Protein AF-A0A9N8D6V9-F1 (afdb_monomer_lite)

Radius of gyration: 64.63 Å; chains: 1; bounding box: 128×41×152 Å

Foldseek 3Di:
DDADPQDRDDDDPVCVVVCCVVVPRNCVVVVVPPVDVVNVVVVVVVVVVVVVVVVVVVVVVVVVVVVVVVVVVVVVVVVVVVVVVVVVVVVVVVVVVVVVVVVVVVVVVVVVVVVVVVVVVVVVVPAQDFCADPVRAGDAELVCLQSLLSNLLVAQEHDDPPDDLVSSLVNLVRRLVVVVVPDPPGDPCSVVSNLSSLVSVLSGPSDDVVSNVVSVVSCVVVPND

Sequence (225 aa):
MIKCEHCNWTGSIADGQSHEQKCRKARSRRSRYVRSDSDKDLIDTLKAAKVALENDKAELEDELNEMVHQLNLREAIVETQDYRCRSLQGENGRLSQQVSELEFQNSKLQMETQKLEQIGKLMQNQRERPLIRNTGAYDYDRFTVVRLTKLICQDLENKPTEINANKIFDCVRCIYQDFERGYNDSPDNLYIDVRMLLAVCMASTWFTPRQEENYERWMSEEGWC

Secondary structure (DSSP, 8-state):
-EE-TTSS-EE-HHHHHHHHHH-HHHHHHHTT----HHHHHHHHHHHHHHHHHHHHHHHHHHHHHHHHHHHHHHHHHHHHHHHHHHHHHHHHHHHHHHHHHHHHHHHHHHHHHHHHHHHHHHHHHTPPPP-B-TTSSB---TTSHHHHHHHHHTTSSS--TTS-HHHHHHHHHHHHHHHHTT-TT--TTHHHHHHHHHHHHHHSSSS-HHHHHHHHHHHHHTT--

Organism: NCBI:txid568900

pLDDT: mean 90.41, std 10.91, range [50.28, 98.19]

Structure (mmCIF, N/CA/C/O backbone):
data_AF-A0A9N8D6V9-F1
#
_entry.id   AF-A0A9N8D6V9-F1
#
loop_
_atom_site.group_PDB
_atom_site.id
_atom_site.type_symbol
_atom_site.label_atom_id
_atom_site.label_alt_id
_atom_site.label_comp_id
_atom_site.label_asym_id
_atom_site.label_entity_id
_atom_site.label_seq_id
_atom_site.pdbx_PDB_ins_code
_atom_site.Cartn_x
_atom_site.Cartn_y
_atom_site.Cartn_z
_atom_site.occupancy
_atom_site.B_iso_or_equiv
_atom_site.auth_seq_id
_atom_site.auth_comp_id
_atom_site.auth_asym_id
_atom_site.auth_atom_id
_atom_site.pdbx_PDB_model_num
ATOM 1 N N . MET A 1 1 ? 94.502 9.520 -91.926 1.00 65.50 1 MET A N 1
ATOM 2 C CA . MET A 1 1 ? 93.734 10.025 -93.086 1.00 65.50 1 MET A CA 1
ATOM 3 C C . MET A 1 1 ? 92.313 9.500 -92.938 1.00 65.50 1 MET A C 1
ATOM 5 O O . MET A 1 1 ? 92.173 8.301 -92.745 1.00 65.50 1 MET A O 1
ATOM 9 N N . ILE A 1 2 ? 91.297 10.367 -92.912 1.00 78.38 2 ILE A N 1
ATOM 10 C CA . ILE A 1 2 ? 89.887 9.980 -92.710 1.00 78.38 2 ILE A CA 1
ATOM 11 C C . ILE A 1 2 ? 89.152 10.098 -94.043 1.00 78.38 2 ILE A C 1
ATOM 13 O O . ILE A 1 2 ? 89.370 11.052 -94.791 1.00 78.38 2 ILE A O 1
ATOM 17 N N . LYS A 1 3 ? 88.284 9.128 -94.332 1.00 79.38 3 LYS A N 1
ATOM 18 C CA . LYS A 1 3 ? 87.376 9.136 -95.479 1.00 79.38 3 LYS A CA 1
ATOM 19 C C . LYS A 1 3 ? 85.964 9.445 -94.995 1.00 79.38 3 LYS A C 1
ATOM 21 O O . LYS A 1 3 ? 85.527 8.889 -93.995 1.00 79.38 3 LYS A O 1
ATOM 26 N N . CYS A 1 4 ? 85.248 10.316 -95.697 1.00 78.56 4 CYS A N 1
ATOM 27 C CA . CYS A 1 4 ? 83.833 10.535 -95.416 1.00 78.56 4 CYS A CA 1
ATOM 28 C C . CYS A 1 4 ? 83.027 9.295 -95.834 1.00 78.56 4 CYS A C 1
ATOM 30 O O . CYS A 1 4 ? 83.136 8.833 -96.965 1.00 78.56 4 CYS A O 1
ATOM 32 N N . GLU A 1 5 ? 82.160 8.782 -94.963 1.00 74.94 5 GLU A N 1
ATOM 33 C CA . GLU A 1 5 ? 81.315 7.615 -95.272 1.00 74.94 5 GLU A CA 1
ATOM 34 C C . GLU A 1 5 ? 80.212 7.908 -96.302 1.00 74.94 5 GLU A C 1
ATOM 36 O O . GLU A 1 5 ? 79.557 7.007 -96.824 1.00 74.94 5 GLU A O 1
ATOM 41 N N . HIS A 1 6 ? 79.957 9.187 -96.584 1.00 74.62 6 HIS A N 1
ATOM 42 C CA . HIS A 1 6 ? 78.823 9.623 -97.398 1.00 74.62 6 HIS A CA 1
ATOM 43 C C . HIS A 1 6 ? 79.243 10.275 -98.720 1.00 74.62 6 HIS A C 1
ATOM 45 O O . HIS A 1 6 ? 78.389 10.565 -99.562 1.00 74.62 6 HIS A O 1
ATOM 51 N N . CYS A 1 7 ? 80.541 10.517 -98.932 1.00 78.06 7 CYS A N 1
ATOM 52 C CA . CYS A 1 7 ? 81.075 11.042 -100.186 1.00 78.06 7 CYS A CA 1
ATOM 53 C C . CYS A 1 7 ? 82.535 10.619 -100.403 1.00 78.06 7 CYS A C 1
ATOM 55 O O . CYS A 1 7 ? 83.178 10.096 -99.506 1.00 78.06 7 CYS A O 1
ATOM 57 N N . ASN A 1 8 ? 83.087 10.877 -101.587 1.00 80.50 8 ASN A N 1
ATOM 58 C CA . ASN A 1 8 ? 84.447 10.447 -101.935 1.00 80.50 8 ASN A CA 1
ATOM 59 C C . ASN A 1 8 ? 85.552 11.364 -101.375 1.00 80.50 8 ASN A C 1
ATOM 61 O O . ASN A 1 8 ? 86.664 11.359 -101.888 1.00 80.50 8 ASN A O 1
ATOM 65 N N . TRP A 1 9 ? 85.258 12.170 -100.352 1.00 81.75 9 TRP A N 1
ATOM 66 C CA . TRP A 1 9 ? 86.250 13.037 -99.720 1.00 81.75 9 TRP A CA 1
ATOM 67 C C . TRP A 1 9 ? 87.170 12.240 -98.786 1.00 81.75 9 TRP A C 1
ATOM 69 O O . TRP A 1 9 ? 86.699 11.427 -97.985 1.00 81.75 9 TRP A O 1
ATOM 79 N N . THR A 1 10 ? 88.473 12.512 -98.871 1.00 80.00 10 THR A N 1
ATOM 80 C CA . THR A 1 10 ? 89.530 11.976 -98.002 1.00 80.00 10 THR A CA 1
ATOM 81 C C . THR A 1 10 ? 90.471 13.102 -97.595 1.00 80.00 10 THR A C 1
ATOM 83 O O . THR A 1 10 ? 90.920 13.853 -98.460 1.00 80.00 10 THR A O 1
ATOM 86 N N . GLY A 1 11 ? 90.798 13.210 -96.309 1.00 82.00 11 GLY A N 1
ATOM 87 C CA . GLY A 1 11 ? 91.641 14.291 -95.798 1.00 82.00 11 GLY A CA 1
ATOM 88 C C . GLY A 1 11 ? 92.317 13.975 -94.467 1.00 82.00 11 GLY A C 1
ATOM 89 O O . GLY A 1 11 ? 92.288 12.841 -93.969 1.00 82.00 11 GLY A O 1
ATOM 90 N N . SER A 1 12 ? 92.973 14.985 -93.898 1.00 80.06 12 SER A N 1
ATOM 91 C CA . SER A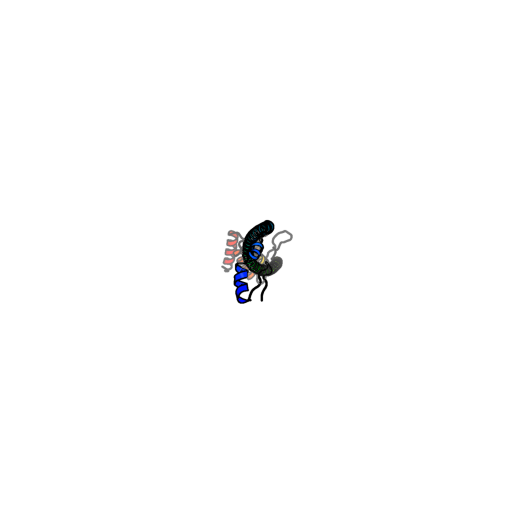 1 12 ? 93.566 14.893 -92.565 1.00 80.06 12 SER A CA 1
ATOM 92 C C . SER A 1 12 ? 92.472 14.861 -91.483 1.00 80.06 12 SER A C 1
ATOM 94 O O . SER A 1 12 ? 91.324 15.232 -91.731 1.00 80.06 12 SER A O 1
ATOM 96 N N . ILE A 1 13 ? 92.809 14.397 -90.274 1.00 77.56 13 ILE A N 1
ATOM 97 C CA . ILE A 1 13 ? 91.863 14.375 -89.140 1.00 77.56 13 ILE A CA 1
ATOM 98 C C . ILE A 1 13 ? 91.405 15.802 -88.790 1.00 77.56 13 ILE A C 1
ATOM 100 O O . ILE A 1 13 ? 90.235 16.004 -88.472 1.00 77.56 13 ILE A O 1
ATOM 104 N N . ALA A 1 14 ? 92.299 16.789 -88.930 1.00 74.62 14 ALA A N 1
ATOM 105 C CA . ALA A 1 14 ? 92.023 18.197 -88.653 1.00 74.62 14 ALA A CA 1
ATOM 106 C C . ALA A 1 14 ? 90.945 18.785 -89.585 1.00 74.62 14 ALA A C 1
ATOM 108 O O . ALA A 1 14 ? 90.105 19.570 -89.150 1.00 74.62 14 ALA A O 1
ATOM 109 N N . ASP A 1 15 ? 90.903 18.341 -90.843 1.00 77.69 15 ASP A N 1
ATOM 110 C CA . ASP A 1 15 ? 89.933 18.826 -91.834 1.00 77.69 15 ASP A CA 1
ATOM 111 C C . ASP A 1 15 ? 88.605 18.045 -91.801 1.00 77.69 15 ASP A C 1
ATOM 113 O O . ASP A 1 15 ? 87.607 18.471 -92.389 1.00 77.69 15 ASP A O 1
ATOM 117 N N . GLY A 1 16 ? 88.579 16.906 -91.098 1.00 76.19 16 GLY A N 1
ATOM 118 C CA . GLY A 1 16 ? 87.455 15.969 -91.049 1.00 76.19 16 GLY A CA 1
ATOM 119 C C . GLY A 1 16 ? 86.181 16.570 -90.461 1.00 76.19 16 GLY A C 1
ATOM 120 O O . GLY A 1 16 ? 85.129 16.503 -91.095 1.00 76.19 16 GLY A O 1
ATOM 121 N N . GLN A 1 17 ? 86.271 17.227 -89.300 1.00 75.75 17 GLN A N 1
ATOM 122 C CA . GLN A 1 17 ? 85.108 17.854 -88.650 1.00 75.75 17 GLN A CA 1
ATOM 123 C C . GLN A 1 17 ? 84.543 19.022 -89.473 1.00 75.75 17 GLN A C 1
ATOM 125 O O . GLN A 1 17 ? 83.326 19.162 -89.618 1.00 75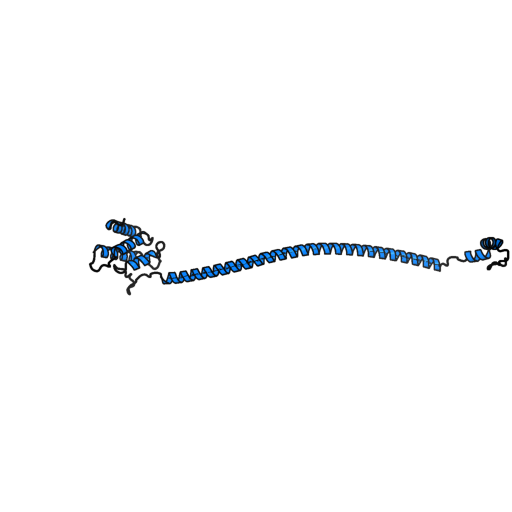.75 17 GLN A O 1
ATOM 130 N N . SER A 1 18 ? 85.422 19.829 -90.078 1.00 78.38 18 SER A N 1
ATOM 131 C CA . SER A 1 18 ? 85.017 20.916 -90.978 1.00 78.38 18 SER A CA 1
ATOM 132 C C . SER A 1 18 ? 84.325 20.389 -92.236 1.00 78.38 18 SER A C 1
ATOM 134 O O . SER A 1 18 ? 83.348 20.981 -92.706 1.00 78.38 18 SER A O 1
ATOM 136 N N . HIS A 1 19 ? 84.803 19.267 -92.782 1.00 79.00 19 HIS A N 1
ATOM 137 C CA . HIS A 1 19 ? 84.157 18.601 -93.903 1.00 79.00 19 HIS A CA 1
ATOM 138 C C . HIS A 1 19 ? 82.801 18.001 -93.508 1.00 79.00 19 HIS A C 1
ATOM 140 O O . HIS A 1 19 ? 81.831 18.198 -94.233 1.00 79.00 19 HIS A O 1
ATOM 146 N N . GLU A 1 20 ? 82.685 17.320 -92.367 1.00 74.44 20 GLU A N 1
ATOM 147 C CA . GLU A 1 20 ? 81.446 16.663 -91.928 1.00 74.44 20 GLU A CA 1
ATOM 148 C C . GLU A 1 20 ? 80.285 17.659 -91.755 1.00 74.44 20 GLU A C 1
ATOM 150 O O . GLU A 1 20 ? 79.167 17.408 -92.215 1.00 74.44 20 GLU A O 1
ATOM 155 N N . GLN A 1 21 ? 80.565 18.851 -91.218 1.00 74.12 21 GLN A N 1
ATOM 156 C CA . GLN A 1 21 ? 79.577 19.930 -91.104 1.00 74.12 21 GLN A CA 1
ATOM 157 C C . GLN A 1 21 ? 79.136 20.506 -92.463 1.00 74.12 21 GLN A C 1
ATOM 159 O O . GLN A 1 21 ? 78.003 20.986 -92.581 1.00 74.12 21 GLN A O 1
ATOM 164 N N . LYS A 1 22 ? 80.000 20.453 -93.490 1.00 74.75 22 LYS A N 1
ATOM 165 C CA . LYS A 1 22 ? 79.776 21.005 -94.845 1.00 74.75 22 LYS A CA 1
ATOM 166 C C . LYS A 1 22 ? 79.425 19.940 -95.892 1.00 74.75 22 LYS A C 1
ATOM 168 O O . LYS A 1 22 ? 79.072 20.280 -97.023 1.00 74.75 22 LYS A O 1
ATOM 173 N N . CYS A 1 23 ? 79.492 18.657 -95.542 1.00 77.44 23 CYS A N 1
ATOM 174 C CA . CYS A 1 23 ? 79.290 17.554 -96.468 1.00 77.44 23 CYS A CA 1
ATOM 175 C C . CYS A 1 23 ? 77.836 17.527 -96.946 1.00 77.44 23 CYS A C 1
ATOM 177 O O . CYS A 1 23 ? 76.908 17.143 -96.231 1.00 77.44 23 CYS A O 1
ATOM 179 N N . ARG A 1 24 ? 77.635 17.926 -98.205 1.00 67.75 24 ARG A N 1
ATOM 180 C CA . ARG A 1 24 ? 76.311 18.059 -98.826 1.00 67.75 24 ARG A CA 1
ATOM 181 C C . ARG A 1 24 ? 75.553 16.727 -98.878 1.00 67.75 24 ARG A C 1
ATOM 183 O O . ARG A 1 24 ? 74.337 16.717 -98.719 1.00 67.75 24 ARG A O 1
ATOM 190 N N . LYS A 1 25 ? 76.261 15.598 -99.040 1.00 69.19 25 LYS A N 1
ATOM 191 C CA . LYS A 1 25 ? 75.666 14.247 -99.045 1.00 69.19 25 LYS A CA 1
ATOM 192 C C . LYS A 1 25 ? 75.274 13.769 -97.640 1.00 69.19 25 LYS A C 1
ATOM 194 O O . LYS A 1 25 ? 74.204 13.185 -97.492 1.00 69.19 25 LYS A O 1
ATOM 199 N N . ALA A 1 26 ? 76.069 14.086 -96.615 1.00 66.12 26 ALA A N 1
ATOM 200 C CA . ALA A 1 26 ? 75.723 13.828 -95.214 1.00 66.12 26 ALA A CA 1
ATOM 201 C C . ALA A 1 26 ? 74.520 14.676 -94.769 1.00 66.12 26 ALA A C 1
ATOM 203 O O . ALA A 1 26 ? 73.563 14.154 -94.200 1.00 66.12 26 ALA A O 1
ATOM 204 N N . ARG A 1 27 ? 74.508 15.969 -95.129 1.00 64.50 27 ARG A N 1
ATOM 205 C CA . ARG A 1 27 ? 73.364 16.867 -94.908 1.00 64.50 27 ARG A CA 1
ATOM 206 C C . ARG A 1 27 ? 72.123 16.441 -95.687 1.00 64.50 27 ARG A C 1
ATOM 208 O O . ARG A 1 27 ? 71.043 16.503 -95.128 1.00 64.50 27 ARG A O 1
ATOM 215 N N . SER A 1 28 ? 72.247 15.950 -96.923 1.00 60.47 28 SER A N 1
ATOM 216 C CA . SER A 1 28 ? 71.103 15.440 -97.701 1.00 60.47 28 SER A CA 1
ATOM 217 C C . SER A 1 28 ? 70.490 14.166 -97.107 1.00 60.47 28 SER A C 1
ATOM 219 O O . SER A 1 28 ? 69.298 13.942 -97.295 1.00 60.47 28 SER A O 1
ATOM 221 N N . ARG A 1 29 ? 71.269 13.342 -96.385 1.00 56.66 29 ARG A N 1
ATOM 222 C CA . ARG A 1 29 ? 70.753 12.181 -95.638 1.00 56.66 29 ARG A CA 1
ATOM 223 C C . ARG A 1 29 ? 70.193 12.562 -94.265 1.00 56.66 29 ARG A C 1
ATOM 225 O O . ARG A 1 29 ? 69.103 12.112 -93.942 1.00 56.66 29 ARG A O 1
ATOM 232 N N . ARG A 1 30 ? 70.854 13.444 -93.502 1.00 54.28 30 ARG A N 1
ATOM 233 C CA . ARG A 1 30 ? 70.300 13.984 -92.239 1.00 54.28 30 ARG A CA 1
ATOM 234 C C . ARG A 1 30 ? 69.034 14.814 -92.468 1.00 54.28 30 ARG A C 1
ATOM 236 O O . ARG A 1 30 ? 68.084 14.683 -91.717 1.00 54.28 30 ARG A O 1
ATOM 243 N N . SER A 1 31 ? 68.975 15.581 -93.555 1.00 50.28 31 SER A N 1
ATOM 244 C CA . SER A 1 31 ? 67.775 16.303 -94.003 1.00 50.28 31 SER A CA 1
ATOM 245 C C . SER A 1 31 ? 66.689 15.377 -94.565 1.00 50.28 31 SER A C 1
ATOM 247 O O . SER A 1 31 ? 65.588 15.847 -94.826 1.00 50.28 31 SER A O 1
ATOM 249 N N . ARG A 1 32 ? 66.991 14.085 -94.773 1.00 50.34 32 ARG A N 1
ATOM 250 C CA . ARG A 1 32 ? 66.022 13.054 -95.168 1.00 50.34 32 ARG A CA 1
ATOM 251 C C . ARG A 1 32 ? 65.445 12.268 -93.994 1.00 50.34 32 ARG A C 1
ATOM 253 O O . ARG A 1 32 ? 64.556 11.463 -94.234 1.00 50.34 32 ARG A O 1
ATOM 260 N N . TYR A 1 33 ? 65.832 12.581 -92.753 1.00 51.97 33 TYR A N 1
ATOM 261 C CA . TYR A 1 33 ? 64.902 12.478 -91.621 1.00 51.97 33 TYR A CA 1
ATOM 262 C C . TYR A 1 33 ? 63.850 13.594 -91.764 1.00 51.97 33 TYR A C 1
ATOM 264 O O . TYR A 1 33 ? 63.712 14.491 -90.937 1.00 51.97 33 TYR A O 1
ATOM 272 N N . VAL A 1 34 ? 63.128 13.570 -92.885 1.00 51.00 34 VAL A N 1
ATOM 273 C CA . VAL A 1 34 ? 61.779 14.111 -92.931 1.00 51.00 34 VAL A CA 1
ATOM 274 C C . VAL A 1 34 ? 61.041 13.207 -91.959 1.00 51.00 34 VAL A C 1
ATOM 276 O O . VAL A 1 34 ? 61.006 12.001 -92.196 1.00 51.00 34 VAL A O 1
ATOM 279 N N . ARG A 1 35 ? 60.592 13.751 -90.818 1.00 51.69 35 ARG A N 1
ATOM 280 C CA . ARG A 1 35 ? 59.675 13.045 -89.910 1.00 51.69 35 ARG A CA 1
ATOM 281 C C . ARG A 1 35 ? 58.669 12.325 -90.795 1.00 51.69 35 ARG A C 1
ATOM 283 O O . ARG A 1 35 ? 57.992 12.999 -91.570 1.00 51.69 35 ARG A O 1
ATOM 290 N N . SER A 1 36 ? 58.663 10.994 -90.767 1.00 55.88 36 SER A N 1
ATOM 291 C CA . SER A 1 36 ? 57.649 10.277 -91.525 1.00 55.88 36 SER A CA 1
ATOM 292 C C . SER A 1 36 ? 56.299 10.697 -90.946 1.00 55.88 36 SER A C 1
ATOM 294 O O . SER A 1 36 ? 56.211 10.938 -89.737 1.00 55.88 36 SER A O 1
ATOM 296 N N . ASP A 1 37 ? 55.265 10.834 -91.774 1.00 62.47 37 ASP A N 1
ATOM 297 C CA . ASP A 1 37 ? 53.927 11.183 -91.274 1.00 62.47 37 ASP A CA 1
ATOM 298 C C . ASP A 1 37 ? 53.498 10.218 -90.144 1.00 62.47 37 ASP A C 1
ATOM 300 O O . ASP A 1 37 ? 52.934 10.648 -89.142 1.00 62.47 37 ASP A O 1
ATOM 304 N N . SER A 1 38 ? 53.969 8.963 -90.197 1.00 68.94 38 SER A N 1
ATOM 305 C CA . SER A 1 38 ? 53.808 7.944 -89.152 1.00 68.94 38 SER A CA 1
ATOM 306 C C . SER A 1 38 ? 54.367 8.324 -87.771 1.00 68.94 38 SER A C 1
ATOM 308 O O . SER A 1 38 ? 53.772 7.952 -86.762 1.00 68.94 38 SER A O 1
ATOM 310 N N . ASP A 1 39 ? 55.499 9.028 -87.680 1.00 74.56 39 ASP A N 1
ATOM 311 C CA . ASP A 1 39 ? 56.071 9.425 -86.381 1.00 74.56 39 ASP A CA 1
ATOM 312 C C . ASP A 1 39 ? 55.291 10.590 -85.768 1.00 74.56 39 ASP A C 1
ATOM 314 O O . ASP A 1 39 ? 55.176 10.712 -84.547 1.00 74.56 39 ASP A O 1
ATOM 318 N N . LYS A 1 40 ? 54.754 11.467 -86.621 1.00 78.81 40 LYS A N 1
ATOM 319 C CA . LYS A 1 40 ? 53.918 12.588 -86.197 1.00 78.81 40 LYS A CA 1
ATOM 320 C C . LYS A 1 40 ? 52.572 12.083 -85.679 1.00 78.81 40 LYS A C 1
ATOM 322 O O . LYS A 1 40 ? 52.177 12.475 -84.584 1.00 78.81 40 LYS A O 1
ATOM 327 N N . ASP A 1 41 ? 51.953 11.153 -86.400 1.00 83.06 41 ASP A N 1
ATOM 328 C CA . ASP A 1 41 ? 50.698 10.513 -86.004 1.00 83.06 41 ASP A CA 1
ATOM 329 C C . ASP A 1 41 ? 50.848 9.740 -84.684 1.00 83.06 41 ASP A C 1
ATOM 331 O O . ASP A 1 41 ? 49.990 9.829 -83.803 1.00 83.06 41 ASP A O 1
ATOM 335 N N . LEU A 1 42 ? 51.976 9.044 -84.486 1.00 87.12 42 LEU A N 1
ATOM 336 C CA . LEU A 1 42 ? 52.280 8.367 -83.222 1.00 87.12 42 LEU A CA 1
ATOM 337 C C . LEU A 1 42 ? 52.448 9.359 -82.063 1.00 87.12 42 LEU A C 1
ATOM 339 O O . LEU A 1 42 ? 51.899 9.147 -80.982 1.00 87.12 42 LEU A O 1
ATOM 343 N N . ILE A 1 43 ? 53.186 10.453 -82.274 1.00 87.12 43 ILE A N 1
ATOM 344 C CA . ILE A 1 43 ? 53.372 11.499 -81.260 1.00 87.12 43 ILE A CA 1
ATOM 345 C C . ILE A 1 43 ? 52.030 12.135 -80.882 1.00 87.12 43 ILE A C 1
ATOM 347 O O . ILE A 1 43 ? 51.783 12.375 -79.700 1.00 87.12 43 ILE A O 1
ATOM 351 N N . ASP A 1 44 ? 51.165 12.409 -81.854 1.00 88.06 44 ASP A N 1
ATOM 352 C CA . ASP A 1 44 ? 49.867 13.028 -81.594 1.00 88.06 44 ASP A CA 1
ATOM 353 C C . ASP A 1 44 ? 48.897 12.042 -80.913 1.00 88.06 44 ASP A C 1
ATOM 355 O O . ASP A 1 44 ? 48.195 12.433 -79.979 1.00 88.06 44 ASP A O 1
ATOM 359 N N . THR A 1 45 ? 48.966 10.747 -81.247 1.00 92.31 45 THR A N 1
ATOM 360 C CA . THR A 1 45 ? 48.249 9.674 -80.529 1.00 92.31 45 THR A CA 1
ATOM 361 C C . THR A 1 45 ? 48.704 9.566 -79.071 1.00 92.31 45 THR A C 1
ATOM 363 O O . THR A 1 45 ? 47.879 9.502 -78.161 1.00 92.31 45 THR A O 1
ATOM 366 N N . LEU A 1 46 ? 50.017 9.598 -78.817 1.00 92.56 46 LEU A N 1
ATOM 367 C CA . LEU A 1 46 ? 50.570 9.540 -77.460 1.00 92.56 46 LEU A CA 1
ATOM 368 C C . LEU A 1 46 ? 50.213 10.779 -76.631 1.00 92.56 46 LEU A C 1
ATOM 370 O O . LEU A 1 46 ? 49.943 10.658 -75.438 1.00 92.56 46 LEU A O 1
ATOM 374 N N . LYS A 1 47 ? 50.177 11.971 -77.240 1.00 93.31 47 LYS A N 1
ATOM 375 C CA . LYS A 1 47 ? 49.702 13.186 -76.559 1.00 93.31 47 LYS A CA 1
ATOM 376 C C . LYS A 1 47 ? 48.226 13.084 -76.196 1.00 93.31 47 LYS A C 1
ATOM 378 O O . LYS A 1 47 ? 47.872 13.436 -75.077 1.00 93.31 47 LYS A O 1
ATOM 383 N N . ALA A 1 48 ? 47.385 12.600 -77.111 1.00 93.44 48 ALA A N 1
ATOM 384 C CA . ALA A 1 48 ? 45.965 12.403 -76.841 1.00 93.44 48 ALA A CA 1
ATOM 385 C C . ALA A 1 48 ? 45.750 11.395 -75.701 1.00 93.44 48 ALA A C 1
ATOM 387 O O . ALA A 1 48 ? 44.992 11.673 -74.777 1.00 93.44 48 ALA A O 1
ATOM 388 N N . ALA A 1 49 ? 46.491 10.281 -75.708 1.00 94.88 49 ALA A N 1
ATOM 389 C CA . ALA A 1 49 ? 46.465 9.299 -74.626 1.00 94.88 49 ALA A CA 1
ATOM 390 C C . ALA A 1 49 ? 46.946 9.884 -73.287 1.00 94.88 49 ALA A C 1
ATOM 392 O O . ALA A 1 49 ? 46.349 9.608 -72.252 1.00 94.88 49 ALA A O 1
ATOM 393 N N . LYS A 1 50 ? 47.986 10.730 -73.291 1.00 95.00 50 LYS A N 1
ATOM 394 C CA . LYS A 1 50 ? 48.453 11.425 -72.082 1.00 95.00 50 LYS A CA 1
ATOM 395 C C . LYS A 1 50 ? 47.371 12.335 -71.501 1.00 95.00 50 LYS A C 1
ATOM 397 O O . LYS A 1 50 ? 47.156 12.300 -70.299 1.00 95.00 50 LYS A O 1
ATOM 402 N N . VAL A 1 51 ? 46.699 13.118 -72.344 1.00 96.06 51 VAL A N 1
ATOM 403 C CA . VAL A 1 51 ? 45.614 14.011 -71.909 1.00 96.06 51 VAL A CA 1
ATOM 404 C C . VAL A 1 51 ? 44.433 13.208 -71.365 1.00 96.06 51 VAL A C 1
ATOM 406 O O . VAL A 1 51 ? 43.896 13.569 -70.326 1.00 96.06 51 VAL A O 1
ATOM 409 N N . ALA A 1 52 ? 44.063 12.101 -72.017 1.00 95.12 52 ALA A N 1
ATOM 410 C CA . ALA A 1 52 ? 43.019 11.209 -71.516 1.00 95.12 52 ALA A CA 1
ATOM 411 C C . ALA A 1 52 ? 43.371 10.656 -70.125 1.00 95.12 52 ALA A C 1
ATOM 413 O O . ALA A 1 52 ? 42.580 10.788 -69.204 1.00 95.12 52 ALA A O 1
ATOM 414 N N . LEU A 1 53 ? 44.599 10.157 -69.939 1.00 95.94 53 LEU A N 1
ATOM 415 C CA . LEU A 1 53 ? 45.065 9.671 -68.637 1.00 95.94 53 LEU A CA 1
ATOM 416 C C . LEU A 1 53 ? 45.134 10.772 -67.568 1.00 95.94 53 LEU A C 1
ATOM 418 O O . LEU A 1 53 ? 44.925 10.490 -66.394 1.00 95.94 53 LEU A O 1
ATOM 422 N N . GLU A 1 54 ? 45.457 12.012 -67.942 1.00 96.44 54 GLU A N 1
ATOM 423 C CA . GLU A 1 54 ? 45.447 13.155 -67.019 1.00 96.44 54 GLU A CA 1
ATOM 424 C C . GLU A 1 54 ? 44.022 13.515 -66.576 1.00 96.44 54 GLU A C 1
ATOM 426 O O . GLU A 1 54 ? 43.829 13.835 -65.405 1.00 96.44 54 GLU A O 1
ATOM 431 N N . ASN A 1 55 ? 43.036 13.400 -67.470 1.00 95.81 55 ASN A N 1
ATOM 432 C CA . ASN A 1 55 ? 41.624 13.585 -67.135 1.00 95.81 55 ASN A CA 1
ATOM 433 C C . ASN A 1 55 ? 41.107 12.449 -66.242 1.00 95.81 55 ASN A C 1
ATOM 435 O O . ASN A 1 55 ? 40.575 12.736 -65.175 1.00 95.81 55 ASN A O 1
ATOM 439 N N . ASP A 1 56 ? 41.348 11.185 -66.610 1.00 96.69 56 ASP A N 1
ATOM 440 C CA . ASP A 1 56 ? 40.952 10.019 -65.804 1.00 96.69 56 ASP A CA 1
ATOM 441 C C . ASP A 1 56 ? 41.565 10.091 -64.398 1.00 96.69 56 ASP A C 1
ATOM 443 O O . ASP A 1 56 ? 40.928 9.778 -63.394 1.00 96.69 56 ASP A O 1
ATOM 447 N N . LYS A 1 57 ? 42.826 10.535 -64.308 1.00 96.38 57 LYS A N 1
ATOM 448 C CA . LYS A 1 57 ? 43.495 10.744 -63.026 1.00 96.38 57 LYS A CA 1
ATOM 449 C C . LYS A 1 57 ? 42.788 11.815 -62.192 1.00 96.38 57 LYS A C 1
ATOM 451 O O . LYS A 1 57 ? 42.626 11.608 -60.995 1.00 96.38 57 LYS A O 1
ATOM 456 N N . ALA A 1 58 ? 42.407 12.939 -62.797 1.00 96.31 58 ALA A N 1
ATOM 457 C CA . ALA A 1 58 ? 41.706 14.007 -62.090 1.00 96.31 58 ALA A CA 1
ATOM 458 C C . ALA A 1 58 ? 40.327 13.539 -61.590 1.00 96.31 58 ALA A C 1
ATOM 460 O O . ALA A 1 58 ? 39.986 13.785 -60.438 1.00 96.31 58 ALA A O 1
ATOM 461 N N . GLU A 1 59 ? 39.587 12.788 -62.411 1.00 96.88 59 GLU A N 1
ATOM 462 C CA . GLU A 1 59 ? 38.301 12.194 -62.022 1.00 96.88 59 GLU A CA 1
ATOM 463 C C . GLU A 1 59 ? 38.458 11.233 -60.833 1.00 96.88 59 GLU A C 1
ATOM 465 O O . GLU A 1 59 ? 37.728 11.332 -59.847 1.00 96.88 59 GLU A O 1
ATOM 470 N N . LEU A 1 60 ? 39.466 10.354 -60.871 1.00 96.75 60 LEU A N 1
ATOM 471 C CA . LEU A 1 60 ? 39.760 9.442 -59.761 1.00 96.75 60 LEU A CA 1
ATOM 472 C C . LEU A 1 60 ? 40.213 10.174 -58.486 1.00 96.75 60 LEU A C 1
ATOM 474 O O . LEU A 1 60 ? 39.920 9.714 -57.381 1.00 96.75 60 LEU A O 1
ATOM 478 N N . GLU A 1 61 ? 40.940 11.289 -58.607 1.00 96.94 61 GLU A N 1
ATOM 479 C CA . GLU A 1 61 ? 41.323 12.125 -57.462 1.00 96.94 61 GLU A CA 1
ATOM 480 C C . GLU A 1 61 ? 40.091 12.782 -56.813 1.00 96.94 61 GLU A C 1
ATOM 482 O O . GLU A 1 61 ? 39.993 12.803 -55.583 1.00 96.94 61 GLU A O 1
ATOM 487 N N . ASP A 1 62 ? 39.123 13.244 -57.608 1.00 97.31 62 ASP A N 1
ATOM 488 C CA . ASP A 1 62 ? 37.860 13.799 -57.108 1.00 97.31 62 ASP A CA 1
ATOM 489 C C . ASP A 1 62 ? 37.000 12.732 -56.411 1.00 97.31 62 ASP A C 1
ATOM 491 O O . ASP A 1 62 ? 36.519 12.956 -55.295 1.00 97.31 62 ASP A O 1
ATOM 495 N N . GLU A 1 63 ? 36.867 11.541 -57.004 1.00 97.62 63 GLU A N 1
ATOM 496 C CA . GLU A 1 63 ? 36.163 10.411 -56.381 1.00 97.62 63 GLU A CA 1
ATOM 497 C C . GLU A 1 63 ? 36.814 9.982 -55.060 1.00 97.62 63 GLU A C 1
ATOM 499 O O . GLU A 1 63 ? 36.122 9.709 -54.072 1.00 97.62 63 GLU A O 1
ATOM 504 N N . LEU A 1 64 ? 38.150 9.943 -55.012 1.00 97.44 64 LEU A N 1
ATOM 505 C CA . LEU A 1 64 ? 38.888 9.626 -53.793 1.00 97.44 64 LEU A CA 1
ATOM 506 C C . LEU A 1 64 ? 38.622 10.663 -52.697 1.00 97.44 64 LEU A C 1
ATOM 508 O O . LEU A 1 64 ? 38.373 10.284 -51.550 1.00 97.44 64 LEU A O 1
ATOM 512 N N . ASN A 1 65 ? 38.649 11.952 -53.037 1.00 97.19 65 ASN A N 1
ATOM 513 C CA . ASN A 1 65 ? 38.382 13.031 -52.088 1.00 97.19 65 ASN A CA 1
ATOM 514 C C . ASN A 1 65 ? 36.954 12.955 -51.528 1.00 97.19 65 ASN A C 1
ATOM 516 O O . ASN A 1 65 ? 36.764 13.102 -50.316 1.00 97.19 65 ASN A O 1
ATOM 520 N N . GLU A 1 66 ? 35.965 12.659 -52.374 1.00 97.75 66 GLU A N 1
ATOM 521 C CA . GLU A 1 66 ? 34.580 12.464 -51.938 1.00 97.75 66 GLU A CA 1
ATOM 522 C C . GLU A 1 66 ? 34.454 11.249 -51.008 1.00 97.75 66 GLU A C 1
ATOM 524 O O . GLU A 1 66 ? 33.868 11.345 -49.928 1.00 97.75 66 GLU A O 1
ATOM 529 N N . MET A 1 67 ? 35.065 10.111 -51.356 1.00 97.31 67 MET A N 1
ATOM 530 C CA . MET A 1 67 ? 35.053 8.927 -50.490 1.00 97.31 67 MET A CA 1
ATOM 531 C C . MET A 1 67 ? 35.703 9.192 -49.129 1.00 97.31 67 MET A C 1
ATOM 533 O O . MET A 1 67 ? 35.167 8.770 -48.102 1.00 97.31 67 MET A O 1
ATOM 537 N N . VAL A 1 68 ? 36.827 9.912 -49.093 1.00 97.88 68 VAL A N 1
ATOM 538 C CA . VAL A 1 68 ? 37.489 10.303 -47.839 1.00 97.88 68 VAL A CA 1
ATOM 539 C C . VAL A 1 68 ? 36.578 11.203 -47.002 1.00 97.88 68 VAL A C 1
ATOM 541 O O . VAL A 1 68 ? 36.457 10.996 -45.793 1.00 97.88 68 VAL A O 1
ATOM 544 N N . HIS A 1 69 ? 35.884 12.158 -47.624 1.00 97.31 69 HIS A N 1
ATOM 545 C CA . HIS A 1 69 ? 34.921 13.004 -46.922 1.00 97.31 69 HIS A CA 1
ATOM 546 C C . HIS A 1 69 ? 33.779 12.181 -46.302 1.00 97.31 69 HIS A C 1
ATOM 548 O O . HIS A 1 69 ? 33.472 12.341 -45.117 1.00 97.31 69 HIS A O 1
ATOM 554 N N . GLN A 1 70 ? 33.208 11.243 -47.061 1.00 97.56 70 GLN A N 1
ATOM 555 C CA . GLN A 1 70 ? 32.156 10.344 -46.578 1.00 97.56 70 GLN A CA 1
ATOM 556 C C . GLN A 1 70 ? 32.629 9.445 -45.427 1.00 97.56 70 GLN A C 1
ATOM 558 O O . GLN A 1 70 ? 31.875 9.207 -44.480 1.00 97.56 70 GLN A O 1
ATOM 563 N N . LEU A 1 71 ? 33.869 8.949 -45.478 1.00 97.06 71 LEU A N 1
ATOM 564 C CA . LEU A 1 71 ? 34.449 8.146 -44.400 1.00 97.06 71 LEU A CA 1
ATOM 565 C C . LEU A 1 71 ? 34.595 8.956 -43.109 1.00 97.06 71 LEU A C 1
ATOM 567 O O . LEU A 1 71 ? 34.140 8.494 -42.065 1.00 97.06 71 LEU A O 1
ATOM 571 N N . ASN A 1 72 ? 35.114 10.181 -43.195 1.00 97.12 72 ASN A N 1
ATOM 572 C CA . ASN A 1 72 ? 35.254 11.066 -42.035 1.00 97.12 72 ASN A CA 1
ATOM 573 C C . ASN A 1 72 ? 33.890 11.395 -41.398 1.00 97.12 72 ASN A C 1
ATOM 575 O O . ASN A 1 72 ? 33.753 11.413 -40.175 1.00 97.12 72 ASN A O 1
ATOM 579 N N . LEU A 1 73 ? 32.851 11.614 -42.216 1.00 97.31 73 LEU A N 1
ATOM 580 C CA . LEU A 1 73 ? 31.487 11.826 -41.716 1.00 97.31 73 LEU A CA 1
ATOM 581 C C . LEU A 1 73 ? 30.946 10.592 -40.985 1.00 97.31 73 LEU A C 1
ATOM 583 O O . LEU A 1 73 ? 30.330 10.717 -39.925 1.00 97.31 73 LEU A O 1
ATOM 587 N N . ARG A 1 74 ? 31.170 9.393 -41.534 1.00 97.31 74 ARG A N 1
ATOM 588 C CA . ARG A 1 74 ? 30.747 8.139 -40.895 1.00 97.31 74 ARG A CA 1
ATOM 589 C C . ARG A 1 74 ? 31.472 7.899 -39.577 1.00 97.31 74 ARG A C 1
ATOM 591 O O . ARG A 1 74 ? 30.824 7.480 -38.624 1.00 97.31 74 ARG A O 1
ATOM 598 N N . GLU A 1 75 ? 32.766 8.188 -39.514 1.00 97.56 75 GLU A N 1
ATOM 599 C CA . GLU A 1 75 ? 33.561 8.063 -38.291 1.00 97.56 75 GLU A CA 1
ATOM 600 C C . GLU A 1 75 ? 32.993 8.945 -37.170 1.00 97.56 75 GLU A C 1
ATOM 602 O O . GLU A 1 75 ? 32.668 8.438 -36.096 1.00 97.56 75 GLU A O 1
ATOM 607 N N . ALA A 1 76 ? 32.698 10.217 -37.458 1.00 96.50 76 ALA A N 1
ATOM 608 C CA . ALA A 1 76 ? 32.081 11.127 -36.489 1.00 96.50 76 ALA A CA 1
ATOM 609 C C . ALA A 1 76 ? 30.690 10.657 -36.002 1.00 96.50 76 ALA A C 1
ATOM 611 O O . ALA A 1 76 ? 30.325 10.825 -34.831 1.00 96.50 76 ALA A O 1
ATOM 612 N N . ILE A 1 77 ? 29.891 10.047 -36.889 1.00 97.50 77 ILE A N 1
ATOM 613 C CA . ILE A 1 77 ? 28.586 9.474 -36.523 1.00 97.50 77 ILE A CA 1
ATOM 614 C C . ILE A 1 77 ? 28.766 8.289 -35.572 1.00 97.50 77 ILE A C 1
ATOM 616 O O . ILE A 1 77 ? 28.048 8.205 -34.572 1.00 97.50 77 ILE A O 1
ATOM 620 N N . VAL A 1 78 ? 29.709 7.391 -35.866 1.00 97.50 78 VAL A N 1
ATOM 621 C CA . VAL A 1 78 ? 29.993 6.216 -35.030 1.00 97.50 78 VAL A CA 1
ATOM 622 C C . VAL A 1 78 ? 30.452 6.650 -33.639 1.00 97.50 78 VAL A C 1
ATOM 624 O O . VAL A 1 78 ? 29.902 6.171 -32.650 1.00 97.50 78 VAL A O 1
ATOM 627 N N . GLU A 1 79 ? 31.354 7.627 -33.538 1.00 96.88 79 GLU A N 1
ATOM 628 C CA . GLU A 1 79 ? 31.801 8.161 -32.244 1.00 96.88 79 GLU A CA 1
ATOM 629 C C . GLU A 1 79 ? 30.640 8.723 -31.407 1.00 96.88 79 GLU A C 1
ATOM 631 O O . GLU A 1 79 ? 30.518 8.457 -30.205 1.00 96.88 79 GLU A O 1
ATOM 636 N N . THR A 1 80 ? 29.737 9.465 -32.053 1.00 96.94 80 THR A N 1
ATOM 637 C CA . THR A 1 80 ? 28.548 10.025 -31.395 1.00 96.94 80 THR A CA 1
ATOM 638 C C . THR A 1 80 ? 27.604 8.920 -30.911 1.00 96.94 80 THR A C 1
ATOM 640 O O . THR A 1 80 ? 27.047 8.996 -29.809 1.00 96.94 80 THR A O 1
ATOM 643 N N . GLN A 1 81 ? 27.416 7.873 -31.717 1.00 96.75 81 GLN A N 1
ATOM 644 C CA . GLN A 1 81 ? 26.592 6.721 -31.351 1.00 96.75 81 GLN A CA 1
ATOM 645 C C . GLN A 1 81 ? 27.206 5.930 -30.193 1.00 96.75 81 GLN A C 1
ATOM 647 O O . GLN A 1 81 ? 26.483 5.571 -29.263 1.00 96.75 81 GLN A O 1
ATOM 652 N N . ASP A 1 82 ? 28.522 5.737 -30.181 1.00 97.44 82 ASP A N 1
ATOM 653 C CA . ASP A 1 82 ? 29.237 5.056 -29.102 1.00 97.44 82 ASP A CA 1
ATOM 654 C C . ASP A 1 82 ? 29.090 5.776 -27.762 1.00 97.44 82 ASP A C 1
ATOM 656 O O . ASP A 1 82 ? 28.894 5.136 -26.722 1.00 97.44 82 ASP A O 1
ATOM 660 N N . TYR A 1 83 ? 29.150 7.110 -27.766 1.00 96.25 83 TYR A N 1
ATOM 661 C CA . TYR A 1 83 ? 28.877 7.900 -26.568 1.00 96.25 83 TYR A CA 1
ATOM 662 C C . TYR A 1 83 ? 27.444 7.673 -26.064 1.00 96.25 83 TYR A C 1
ATOM 664 O O . TYR A 1 83 ? 27.223 7.418 -24.875 1.00 96.25 83 TYR A O 1
ATOM 672 N N . ARG A 1 84 ? 26.459 7.700 -26.971 1.00 97.56 84 ARG A N 1
ATOM 673 C CA . ARG A 1 84 ? 25.049 7.472 -26.627 1.00 97.56 84 ARG A CA 1
ATOM 674 C C . ARG A 1 84 ? 24.815 6.064 -26.074 1.00 97.56 84 ARG A C 1
ATOM 676 O O . ARG A 1 84 ? 24.110 5.924 -25.077 1.00 97.56 84 ARG A O 1
ATOM 683 N N . CYS A 1 85 ? 25.425 5.043 -26.672 1.00 97.44 85 CYS A N 1
ATOM 684 C CA . CYS A 1 85 ? 25.346 3.661 -26.201 1.00 97.44 85 CYS A CA 1
ATOM 685 C C . CYS A 1 85 ? 25.898 3.518 -24.779 1.00 97.44 85 CYS A C 1
ATOM 687 O O . CYS A 1 85 ? 25.236 2.922 -23.930 1.00 97.44 85 CYS A O 1
ATOM 689 N N . ARG A 1 86 ? 27.056 4.123 -24.485 1.00 97.44 86 ARG A N 1
ATOM 690 C CA . ARG A 1 86 ? 27.640 4.112 -23.133 1.00 97.44 86 ARG A CA 1
ATOM 691 C C . ARG A 1 86 ? 26.747 4.807 -22.106 1.00 97.44 86 ARG A C 1
ATOM 693 O O . ARG A 1 86 ? 26.564 4.288 -21.008 1.00 97.44 86 ARG A O 1
ATOM 700 N N . SER A 1 87 ? 26.160 5.946 -22.472 1.00 97.44 87 SER A N 1
ATOM 701 C CA . SER A 1 87 ? 25.226 6.672 -21.603 1.00 97.44 87 SER A CA 1
ATOM 702 C C . SER A 1 87 ? 23.993 5.824 -21.259 1.00 97.44 87 SER A C 1
ATOM 704 O O . SER A 1 87 ? 23.681 5.621 -20.085 1.00 97.44 87 SER A O 1
ATOM 706 N N . LEU A 1 88 ? 23.356 5.226 -22.273 1.00 96.88 88 LEU A N 1
ATOM 707 C CA . LEU A 1 88 ? 22.185 4.360 -22.092 1.00 96.88 88 LEU A CA 1
ATOM 708 C C . LEU A 1 88 ? 22.503 3.090 -21.291 1.00 96.88 88 LEU A C 1
ATOM 710 O O . LEU A 1 88 ? 21.685 2.642 -20.492 1.00 96.88 88 LEU A O 1
ATOM 714 N N . GLN A 1 89 ? 23.691 2.509 -21.470 1.00 96.94 89 GLN A N 1
ATOM 715 C CA . GLN A 1 89 ? 24.143 1.372 -20.663 1.00 96.94 89 GLN A CA 1
ATOM 716 C C . GLN A 1 89 ? 24.278 1.745 -19.181 1.00 96.94 89 GLN A C 1
ATOM 718 O O . GLN A 1 89 ? 23.851 0.976 -18.319 1.00 96.94 89 GLN A O 1
ATOM 723 N N . GLY A 1 90 ? 24.815 2.932 -18.882 1.00 97.19 90 GLY A N 1
ATOM 724 C CA . GLY A 1 90 ? 24.887 3.448 -17.515 1.00 97.19 90 GLY A CA 1
ATOM 725 C C . GLY A 1 90 ? 23.503 3.657 -16.896 1.00 97.19 90 GLY A C 1
ATOM 726 O O . GLY A 1 90 ? 23.262 3.257 -15.755 1.00 97.19 90 GLY A O 1
ATOM 727 N N . GLU A 1 91 ? 22.568 4.223 -17.661 1.00 97.38 91 GLU A N 1
ATOM 728 C CA . GLU A 1 91 ? 21.189 4.419 -17.212 1.00 97.38 91 GLU A CA 1
ATOM 729 C C . GLU A 1 91 ? 20.469 3.090 -16.948 1.00 97.38 91 GLU A C 1
ATOM 731 O O . GLU A 1 91 ? 19.882 2.920 -15.879 1.00 97.38 91 GLU A O 1
ATOM 736 N N . ASN A 1 92 ? 20.591 2.116 -17.854 1.00 96.62 92 ASN A N 1
ATOM 737 C CA . ASN A 1 92 ? 20.042 0.773 -17.661 1.00 96.62 92 ASN A CA 1
ATOM 738 C C . ASN A 1 92 ? 20.609 0.081 -16.417 1.00 96.62 92 ASN A C 1
ATOM 740 O O . ASN A 1 92 ? 19.858 -0.568 -15.688 1.00 96.62 92 ASN A O 1
ATOM 744 N N . GLY A 1 93 ? 21.907 0.235 -16.135 1.00 97.81 93 GLY A N 1
ATOM 745 C CA . GLY A 1 93 ? 22.511 -0.276 -14.902 1.00 97.81 93 GLY A CA 1
ATOM 746 C C . GLY A 1 93 ? 21.887 0.343 -13.649 1.00 97.81 93 GLY A C 1
ATOM 747 O O . GLY A 1 93 ? 21.503 -0.371 -12.723 1.00 97.81 93 GLY A O 1
ATOM 748 N N . ARG A 1 94 ? 21.709 1.669 -13.645 1.00 97.50 94 ARG A N 1
ATOM 749 C CA . ARG A 1 94 ? 21.103 2.394 -12.520 1.00 97.50 94 ARG A CA 1
ATOM 750 C C . ARG A 1 94 ? 19.641 2.003 -12.304 1.00 97.50 94 ARG A C 1
ATOM 752 O O . ARG A 1 94 ? 19.235 1.774 -11.167 1.00 97.50 94 ARG A O 1
ATOM 759 N N . LEU A 1 95 ? 18.868 1.892 -13.383 1.00 97.69 95 LEU A N 1
ATOM 760 C CA . LEU A 1 95 ? 17.474 1.448 -13.327 1.00 97.69 95 LEU A CA 1
ATOM 761 C C . LEU A 1 95 ? 17.368 0.004 -12.828 1.00 97.69 95 LEU A C 1
ATOM 763 O O . LEU A 1 95 ? 16.539 -0.280 -11.971 1.00 97.69 95 LEU A O 1
ATOM 767 N N . SER A 1 96 ? 18.251 -0.886 -13.285 1.00 98.12 96 SER A N 1
ATOM 768 C CA . SER A 1 96 ? 18.286 -2.280 -12.822 1.00 98.12 96 SER A CA 1
ATOM 769 C C . SER A 1 96 ? 18.546 -2.374 -11.315 1.00 98.12 96 SER A C 1
ATOM 771 O O . SER A 1 96 ? 17.891 -3.146 -10.618 1.00 98.12 96 SER A O 1
ATOM 773 N N . GLN A 1 97 ? 19.449 -1.543 -10.785 1.00 97.75 97 GLN A N 1
ATOM 774 C CA . GLN A 1 97 ? 19.698 -1.475 -9.344 1.00 97.75 97 GLN A CA 1
ATOM 775 C C . GLN A 1 97 ? 18.475 -0.960 -8.569 1.00 97.75 97 GLN A C 1
ATOM 777 O O . GLN A 1 97 ? 18.140 -1.504 -7.520 1.00 97.75 97 GLN A O 1
ATOM 782 N N . GLN A 1 98 ? 17.787 0.063 -9.089 1.00 97.94 98 GLN A N 1
ATOM 783 C CA . GLN A 1 98 ? 16.564 0.583 -8.470 1.00 97.94 98 GLN A CA 1
ATOM 784 C C . GLN A 1 98 ? 15.435 -0.451 -8.455 1.00 97.94 98 GLN A C 1
ATOM 786 O O . GLN A 1 98 ? 14.740 -0.565 -7.449 1.00 97.94 98 GLN A O 1
ATOM 791 N N . VAL A 1 99 ? 15.267 -1.218 -9.536 1.00 98.19 99 VAL A N 1
ATOM 792 C CA . VAL A 1 99 ? 14.282 -2.308 -9.596 1.00 98.19 99 VAL A CA 1
ATOM 793 C C . VAL A 1 99 ? 14.578 -3.348 -8.519 1.00 98.19 99 VAL A C 1
ATOM 795 O O . VAL A 1 99 ? 13.684 -3.676 -7.746 1.00 98.19 99 VAL A O 1
ATOM 798 N N . SER A 1 100 ? 15.832 -3.788 -8.396 1.00 97.94 100 SER A N 1
ATOM 799 C CA . SER A 1 100 ? 16.219 -4.776 -7.382 1.00 97.94 100 SER A CA 1
ATOM 800 C C . SER A 1 100 ? 15.959 -4.293 -5.947 1.00 97.94 100 SER A C 1
ATOM 802 O O . SER A 1 100 ? 15.472 -5.063 -5.119 1.00 97.94 100 SER A O 1
ATOM 804 N N . GLU A 1 101 ? 16.236 -3.021 -5.650 1.00 98.06 101 GLU A N 1
ATOM 805 C CA . GLU A 1 101 ? 15.952 -2.432 -4.334 1.00 98.06 101 GLU A CA 1
ATOM 806 C C . GLU A 1 101 ? 14.442 -2.376 -4.052 1.00 98.06 101 GLU A C 1
ATOM 808 O O . GLU A 1 101 ? 13.986 -2.752 -2.972 1.00 98.06 101 GLU A O 1
ATOM 813 N N . LEU A 1 102 ? 13.642 -1.949 -5.033 1.00 97.88 102 LEU A N 1
ATOM 814 C CA . LEU A 1 102 ? 12.187 -1.882 -4.891 1.00 97.88 102 LEU A CA 1
ATOM 815 C C . LEU A 1 102 ? 11.558 -3.269 -4.732 1.00 97.88 102 LEU A C 1
ATOM 817 O O . LEU A 1 102 ? 10.640 -3.432 -3.929 1.00 97.88 102 LEU A O 1
ATOM 821 N N . GLU A 1 103 ? 12.052 -4.278 -5.448 1.00 98.00 103 GLU A N 1
ATOM 822 C CA . GLU A 1 103 ? 11.616 -5.669 -5.292 1.00 98.00 103 GLU A CA 1
ATOM 823 C C . GLU A 1 103 ? 11.900 -6.191 -3.880 1.00 98.00 103 GLU A C 1
ATOM 825 O O . GLU A 1 103 ? 11.028 -6.806 -3.257 1.00 98.00 103 GLU A O 1
ATOM 830 N N . PHE A 1 104 ? 13.079 -5.883 -3.332 1.00 98.00 104 PHE A N 1
ATOM 831 C CA . PHE A 1 104 ? 13.431 -6.241 -1.961 1.00 98.00 104 PHE A CA 1
ATOM 832 C C . PHE A 1 104 ? 12.506 -5.570 -0.935 1.00 98.00 104 PHE A C 1
ATOM 834 O O . PHE A 1 104 ? 11.964 -6.235 -0.045 1.00 98.00 104 PHE A O 1
ATOM 841 N N . GLN A 1 105 ? 12.267 -4.265 -1.078 1.00 97.12 105 GLN A N 1
ATOM 842 C CA . GLN A 1 105 ? 11.357 -3.524 -0.200 1.00 97.12 105 GLN A CA 1
ATOM 843 C C . GLN A 1 105 ? 9.923 -4.056 -0.282 1.00 97.12 105 GLN A C 1
ATOM 845 O O . GLN A 1 105 ? 9.267 -4.225 0.748 1.00 97.12 105 GLN A O 1
ATOM 850 N N . ASN A 1 106 ? 9.452 -4.379 -1.486 1.00 97.81 106 ASN A N 1
ATOM 851 C CA . ASN A 1 106 ? 8.125 -4.944 -1.695 1.00 97.81 106 ASN A CA 1
ATOM 852 C C . ASN A 1 106 ? 7.996 -6.313 -1.009 1.00 97.81 106 ASN A C 1
ATOM 854 O O . ASN A 1 106 ? 7.046 -6.541 -0.262 1.00 97.81 106 ASN A O 1
ATOM 858 N N . SER A 1 107 ? 9.001 -7.184 -1.144 1.00 98.06 107 SER A N 1
ATOM 859 C CA . SER A 1 107 ? 9.026 -8.465 -0.429 1.00 98.06 107 SER A CA 1
ATOM 860 C C . SER A 1 107 ? 8.966 -8.282 1.091 1.00 98.06 107 SER A C 1
ATOM 862 O O . SER A 1 107 ? 8.266 -9.033 1.773 1.00 98.06 107 SER A O 1
ATOM 864 N N . LYS A 1 108 ? 9.665 -7.281 1.640 1.00 97.94 108 LYS A N 1
ATOM 865 C CA . LYS A 1 108 ? 9.632 -6.986 3.078 1.00 97.94 108 LYS A CA 1
ATOM 866 C C . LYS A 1 108 ? 8.241 -6.532 3.533 1.00 97.94 108 LYS A C 1
ATOM 868 O O . LYS A 1 108 ? 7.723 -7.053 4.521 1.00 97.94 108 LYS A O 1
ATOM 873 N N . LEU A 1 109 ? 7.620 -5.610 2.798 1.00 97.50 109 LEU A N 1
ATOM 874 C CA . LEU A 1 109 ? 6.273 -5.111 3.094 1.00 97.50 109 LEU A CA 1
ATOM 875 C C . LEU A 1 109 ? 5.211 -6.213 2.987 1.00 97.50 109 LEU A C 1
ATOM 877 O O . LEU A 1 109 ? 4.303 -6.278 3.816 1.00 97.50 109 LEU A O 1
ATOM 881 N N . GLN A 1 110 ? 5.341 -7.124 2.022 1.00 97.19 110 GLN A N 1
ATOM 882 C CA . GLN A 1 110 ? 4.460 -8.290 1.915 1.00 97.19 110 GLN A CA 1
ATOM 883 C C . GLN A 1 110 ? 4.553 -9.185 3.156 1.00 97.19 110 GLN A C 1
ATOM 885 O O . GLN A 1 110 ? 3.525 -9.593 3.697 1.00 97.19 110 GLN A O 1
ATOM 890 N N . MET A 1 111 ? 5.764 -9.443 3.660 1.00 97.00 111 MET A N 1
ATOM 891 C CA . MET A 1 111 ? 5.941 -10.213 4.896 1.00 97.00 111 MET A CA 1
ATOM 892 C C . MET A 1 111 ? 5.336 -9.512 6.118 1.00 97.00 111 MET A C 1
ATOM 894 O O . MET A 1 111 ? 4.736 -10.167 6.969 1.00 97.00 111 MET A O 1
ATOM 898 N N . GLU A 1 112 ? 5.493 -8.193 6.236 1.00 96.44 112 GLU A N 1
ATOM 899 C CA . GLU A 1 112 ? 4.882 -7.417 7.323 1.00 96.44 112 GLU A CA 1
ATOM 900 C C . GLU A 1 112 ? 3.353 -7.452 7.248 1.00 96.44 112 GLU A C 1
ATOM 902 O O . GLU A 1 112 ? 2.696 -7.691 8.261 1.00 96.44 112 GLU A O 1
ATOM 907 N N . THR A 1 113 ? 2.790 -7.331 6.047 1.00 96.31 113 THR A N 1
ATOM 908 C CA . THR A 1 113 ? 1.342 -7.429 5.821 1.00 96.31 113 THR A CA 1
ATOM 909 C C . THR A 1 113 ? 0.808 -8.797 6.254 1.00 96.31 113 THR A C 1
ATOM 911 O O . THR A 1 113 ? -0.156 -8.869 7.012 1.00 96.31 113 THR A O 1
ATOM 914 N N . GLN A 1 114 ? 1.486 -9.890 5.883 1.00 96.31 114 GLN A N 1
ATOM 915 C CA . GLN A 1 114 ? 1.110 -11.246 6.309 1.00 96.31 114 GLN A CA 1
ATOM 916 C C . GLN A 1 114 ? 1.148 -11.419 7.835 1.00 96.31 114 GLN A C 1
ATOM 918 O O . GLN A 1 114 ? 0.264 -12.054 8.417 1.00 96.31 114 GLN A O 1
ATOM 923 N N . LYS A 1 115 ? 2.152 -10.840 8.506 1.00 95.88 115 LYS A N 1
ATOM 924 C CA . LYS A 1 115 ? 2.235 -10.861 9.976 1.00 95.88 115 LYS A CA 1
ATOM 925 C C . LYS A 1 115 ? 1.068 -10.109 10.610 1.00 95.88 115 LYS A C 1
ATOM 927 O O . LYS A 1 115 ? 0.465 -10.615 11.555 1.00 95.88 115 LYS A O 1
ATOM 932 N N . LEU A 1 116 ? 0.730 -8.930 10.088 1.00 95.62 116 LEU A N 1
ATOM 933 C CA . LEU A 1 116 ? -0.398 -8.139 10.579 1.00 95.62 116 LEU A CA 1
ATOM 934 C C . LEU A 1 116 ? -1.731 -8.865 10.371 1.00 95.62 116 LEU A C 1
ATOM 936 O O . LEU A 1 116 ? -2.552 -8.896 11.284 1.00 95.62 116 LEU A O 1
ATOM 940 N N . GLU A 1 117 ? -1.926 -9.527 9.230 1.00 94.62 117 GLU A N 1
ATOM 941 C CA . GLU A 1 117 ? -3.106 -10.363 8.986 1.00 94.62 117 GLU A CA 1
ATOM 942 C C . GLU A 1 117 ? -3.208 -11.528 9.978 1.00 94.62 117 GLU A C 1
ATOM 944 O O . GLU A 1 117 ? -4.293 -11.829 10.483 1.00 94.62 117 GLU A O 1
ATOM 949 N N . GLN A 1 118 ? -2.087 -12.190 10.282 1.00 93.50 118 GLN A N 1
ATOM 950 C CA . GLN A 1 118 ? -2.058 -13.272 11.263 1.00 93.50 118 GLN A CA 1
ATOM 951 C C . GLN A 1 118 ? -2.430 -12.765 12.661 1.00 93.50 118 GLN A C 1
ATOM 953 O O . GLN A 1 118 ? -3.248 -13.390 13.339 1.00 93.50 118 GLN A O 1
ATOM 958 N N . ILE A 1 119 ? -1.881 -11.619 13.073 1.00 92.81 119 ILE A N 1
ATOM 959 C CA . ILE A 1 119 ? -2.245 -10.964 14.334 1.00 92.81 119 ILE A CA 1
ATOM 960 C C . ILE A 1 119 ? -3.733 -10.607 14.329 1.00 92.81 119 ILE A C 1
ATOM 962 O O . ILE A 1 119 ? -4.429 -10.921 15.290 1.00 92.81 119 ILE A O 1
ATOM 966 N N . GLY A 1 120 ? -4.253 -10.043 13.236 1.00 89.69 120 GLY A N 1
ATOM 967 C CA . GLY A 1 120 ? -5.673 -9.724 13.089 1.00 89.69 120 GLY A CA 1
ATOM 968 C C . GLY A 1 120 ? -6.578 -10.940 13.309 1.00 89.69 120 GLY A C 1
ATOM 969 O O . GLY A 1 120 ? -7.554 -10.857 14.054 1.00 89.69 120 GLY A O 1
ATOM 970 N N . LYS A 1 121 ? -6.219 -12.102 12.748 1.00 89.38 121 LYS A N 1
ATOM 971 C CA . LYS A 1 121 ? -6.948 -13.367 12.964 1.00 89.38 121 LYS A CA 1
ATOM 972 C C . LYS A 1 121 ? -6.893 -13.834 14.421 1.00 89.38 121 LYS A C 1
ATOM 974 O O . LYS A 1 121 ? -7.906 -14.271 14.963 1.00 89.38 121 LYS A O 1
ATOM 979 N N . LEU A 1 122 ? -5.732 -13.733 15.070 1.00 87.88 122 LEU A N 1
ATOM 980 C CA . LEU A 1 122 ? -5.588 -14.086 16.488 1.00 87.88 122 LEU A CA 1
ATOM 981 C C . LEU A 1 122 ? -6.425 -13.166 17.384 1.00 87.88 122 LEU A C 1
ATOM 983 O O . LEU A 1 122 ? -7.118 -13.655 18.274 1.00 87.88 122 LEU A O 1
ATOM 987 N N . MET A 1 123 ? -6.422 -11.863 17.103 1.00 86.00 123 MET A N 1
ATOM 988 C CA . MET A 1 123 ? -7.228 -10.873 17.820 1.00 86.00 123 MET A CA 1
ATOM 989 C C . MET A 1 123 ? -8.729 -11.127 17.640 1.00 86.00 123 MET A C 1
ATOM 991 O O . MET A 1 123 ? -9.477 -11.075 18.612 1.00 86.00 123 MET A O 1
ATOM 995 N N . GLN A 1 124 ? -9.180 -11.479 16.430 1.00 81.81 124 GLN A N 1
ATOM 996 C CA . GLN A 1 124 ? -10.580 -11.846 16.178 1.00 81.81 124 GLN A CA 1
ATOM 997 C C . GLN A 1 124 ? -11.031 -13.061 16.997 1.00 81.81 124 GLN A C 1
ATOM 999 O O . GLN A 1 124 ? -12.145 -13.063 17.520 1.00 81.81 124 GLN A O 1
ATOM 1004 N N . ASN A 1 125 ? -10.169 -14.070 17.155 1.00 79.94 125 ASN A N 1
ATOM 1005 C CA . ASN A 1 125 ? -10.478 -15.259 17.954 1.00 79.94 125 ASN A CA 1
ATOM 1006 C C . ASN A 1 125 ? -10.595 -14.966 19.457 1.00 79.94 125 ASN A C 1
ATOM 1008 O O . ASN A 1 125 ? -11.219 -15.741 20.177 1.00 79.94 125 ASN A O 1
ATOM 1012 N N . GLN A 1 126 ? -10.003 -13.867 19.925 1.00 82.38 126 GLN A N 1
ATOM 1013 C CA . GLN A 1 126 ? -10.051 -13.441 21.324 1.00 82.38 126 GLN A CA 1
ATOM 1014 C C . GLN A 1 126 ? -11.169 -12.430 21.616 1.00 82.38 126 GLN A C 1
ATOM 1016 O O . GLN A 1 126 ? -11.319 -12.024 22.769 1.00 82.38 126 GLN A O 1
ATOM 1021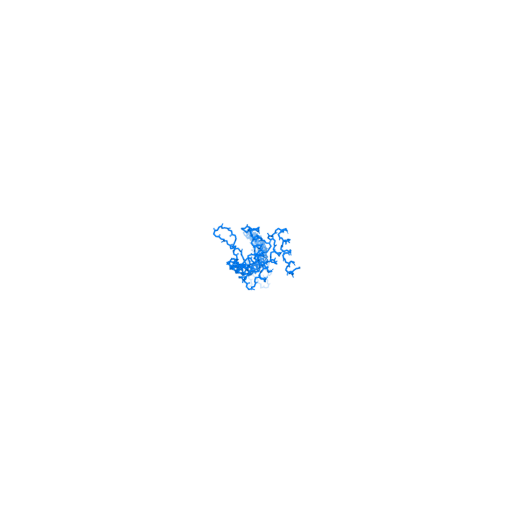 N N . ARG A 1 127 ? -11.962 -12.016 20.614 1.00 85.62 127 ARG A N 1
ATOM 1022 C CA . ARG A 1 127 ? -13.088 -11.103 20.854 1.00 85.62 127 ARG A CA 1
ATOM 1023 C C . ARG A 1 127 ? -14.160 -11.780 21.700 1.00 85.62 127 ARG A C 1
ATOM 1025 O O . ARG A 1 127 ? -14.566 -12.914 21.438 1.00 85.62 127 ARG A O 1
ATOM 1032 N N . GLU A 1 128 ? -14.637 -11.052 22.701 1.00 88.88 128 GLU A N 1
ATOM 1033 C CA . GLU A 1 128 ? -15.734 -11.494 23.550 1.00 88.88 128 GLU A CA 1
ATOM 1034 C C . GLU A 1 128 ? -17.011 -11.422 22.714 1.00 88.88 128 GLU A C 1
ATOM 1036 O O . GLU A 1 128 ? -17.285 -10.427 22.045 1.00 88.88 128 GLU A O 1
ATOM 1041 N N . ARG A 1 129 ? -17.790 -12.501 22.719 1.00 89.38 129 ARG A N 1
ATOM 1042 C CA . ARG A 1 129 ? -19.083 -12.531 22.036 1.00 89.38 129 ARG A CA 1
ATOM 1043 C C . ARG A 1 129 ? -20.195 -12.250 23.038 1.00 89.38 129 ARG A C 1
ATOM 1045 O O . ARG A 1 129 ? -20.050 -12.627 24.204 1.00 89.38 129 ARG A O 1
ATOM 1052 N N . PRO A 1 130 ? -21.320 -11.656 22.600 1.00 91.75 130 PRO A N 1
ATOM 1053 C CA . PRO A 1 130 ? -22.462 -11.478 23.474 1.00 91.75 130 PRO A CA 1
ATOM 1054 C C . PRO A 1 130 ? -22.897 -12.817 24.068 1.00 91.75 130 PRO A C 1
ATOM 1056 O O . PRO A 1 130 ? -23.062 -13.803 23.344 1.00 91.75 130 PRO A O 1
ATOM 1059 N N . LEU A 1 131 ? -23.075 -12.856 25.383 1.00 91.50 131 LEU A N 1
ATOM 1060 C CA . LEU A 1 131 ? -23.592 -14.026 26.070 1.00 91.50 131 LEU A CA 1
ATOM 1061 C C . LEU A 1 131 ? -25.104 -14.068 25.847 1.00 91.50 131 LEU A C 1
ATOM 1063 O O . LEU A 1 131 ? -25.818 -13.163 26.275 1.00 91.50 131 LEU A O 1
ATOM 1067 N N . ILE A 1 132 ? -25.581 -15.074 25.114 1.00 91.25 132 ILE A N 1
ATOM 1068 C CA . ILE A 1 132 ? -26.972 -15.173 24.665 1.00 91.25 132 ILE A CA 1
ATOM 1069 C C . ILE A 1 132 ? -27.567 -16.489 25.178 1.00 91.25 132 ILE A C 1
ATOM 1071 O O . ILE A 1 132 ? -26.984 -17.554 24.976 1.00 91.25 132 ILE A O 1
ATOM 1075 N N . ARG A 1 133 ? -28.740 -16.425 25.818 1.00 89.94 133 ARG A N 1
ATOM 1076 C CA . ARG A 1 133 ? -29.525 -17.607 26.214 1.00 89.94 133 ARG A CA 1
ATOM 1077 C C . ARG A 1 133 ? -30.102 -18.312 24.988 1.00 89.94 133 ARG A C 1
ATOM 1079 O O . ARG A 1 133 ? -30.305 -17.697 23.947 1.00 89.94 133 ARG A O 1
ATOM 1086 N N . ASN A 1 134 ? -30.552 -19.555 25.153 1.00 84.75 134 ASN A N 1
ATOM 1087 C CA . ASN A 1 134 ? -31.299 -20.289 24.115 1.00 84.75 134 ASN A CA 1
ATOM 1088 C C . ASN A 1 134 ? -32.551 -19.543 23.600 1.00 84.75 134 ASN A C 1
ATOM 1090 O O . ASN A 1 134 ? -33.044 -19.833 22.517 1.00 84.75 134 ASN A O 1
ATOM 1094 N N . THR A 1 135 ? -33.062 -18.574 24.365 1.00 85.50 135 THR A N 1
ATOM 1095 C CA . THR A 1 135 ? -34.189 -17.705 23.992 1.00 85.50 135 THR A CA 1
ATOM 1096 C C . THR A 1 135 ? -33.800 -16.520 23.099 1.00 85.50 135 THR A C 1
ATOM 1098 O O . THR A 1 135 ? -34.674 -15.769 22.675 1.00 85.50 135 THR A O 1
ATOM 1101 N N . GLY A 1 136 ? -32.508 -16.305 22.834 1.00 84.06 136 GLY A N 1
ATOM 1102 C CA . GLY A 1 136 ? -32.003 -15.154 22.080 1.00 84.06 136 GLY A CA 1
ATOM 1103 C C . GLY A 1 136 ? -31.852 -13.864 22.901 1.00 84.06 136 GLY A C 1
ATOM 1104 O O . GLY A 1 136 ? -31.524 -12.817 22.342 1.00 84.06 136 GLY A O 1
ATOM 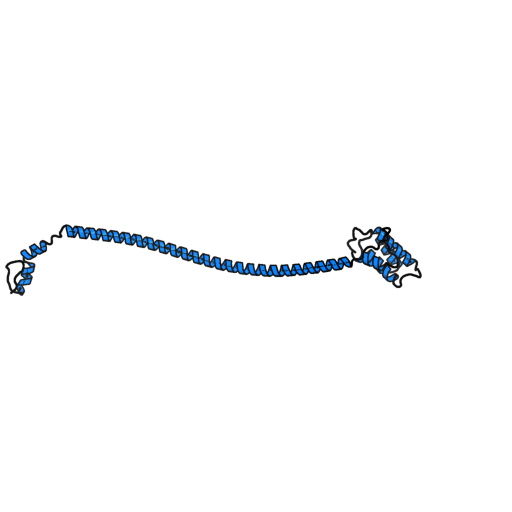1105 N N . ALA A 1 137 ? -32.099 -13.902 24.215 1.00 90.00 137 ALA A N 1
ATOM 1106 C CA . ALA A 1 137 ? -31.877 -12.772 25.120 1.00 90.00 137 ALA A CA 1
ATOM 1107 C C . ALA A 1 137 ? -30.434 -12.745 25.643 1.00 90.00 137 ALA A C 1
ATOM 1109 O O . ALA A 1 137 ? -29.824 -13.803 25.803 1.00 90.00 137 ALA A O 1
ATOM 1110 N N . TYR A 1 138 ? -29.907 -11.553 25.938 1.00 94.38 138 TYR A N 1
ATOM 1111 C CA . TYR A 1 138 ? -28.610 -11.431 26.602 1.00 94.38 138 TYR A CA 1
ATOM 1112 C C . TYR A 1 138 ? -28.679 -11.980 28.030 1.00 94.38 138 TYR A C 1
ATOM 1114 O O . TYR A 1 138 ? -29.682 -11.797 28.718 1.00 94.38 138 TYR A O 1
ATOM 1122 N N . ASP A 1 139 ? -27.622 -12.668 28.448 1.00 94.75 139 ASP A N 1
ATOM 1123 C CA . ASP A 1 139 ? -27.553 -13.408 29.709 1.00 94.75 139 ASP A CA 1
ATOM 1124 C C . ASP A 1 139 ? -26.511 -12.825 30.663 1.00 94.75 139 ASP A C 1
ATOM 1126 O O . ASP A 1 139 ? -25.602 -13.518 31.110 1.00 94.75 139 ASP A O 1
ATOM 1130 N N . TYR A 1 140 ? -26.595 -11.523 30.908 1.00 96.31 140 TYR A N 1
ATOM 1131 C CA . TYR A 1 140 ? -25.684 -10.853 31.827 1.00 96.31 140 TYR A CA 1
ATOM 1132 C C . TYR A 1 140 ? -26.357 -10.603 33.173 1.00 96.31 140 TYR A C 1
ATOM 1134 O O . TYR A 1 140 ? -27.503 -10.158 33.238 1.00 96.31 140 TYR A O 1
ATOM 1142 N N . ASP A 1 141 ? -25.615 -10.883 34.235 1.00 94.69 141 ASP A N 1
ATOM 1143 C CA . ASP A 1 141 ? -26.021 -10.828 35.633 1.00 94.69 141 ASP A CA 1
ATOM 1144 C C . ASP A 1 141 ? -24.832 -10.438 36.533 1.00 94.69 141 ASP A C 1
ATOM 1146 O O . ASP A 1 141 ? -23.718 -10.186 36.058 1.00 94.69 141 ASP A O 1
ATOM 1150 N N . ARG A 1 142 ? -25.057 -10.402 37.854 1.00 94.56 142 ARG A N 1
ATOM 1151 C CA . ARG A 1 142 ? -24.027 -10.038 38.841 1.00 94.56 142 ARG A CA 1
ATOM 1152 C C . ARG A 1 142 ? -22.793 -10.952 38.838 1.00 94.56 142 ARG A C 1
ATOM 1154 O O . ARG A 1 142 ? -21.757 -10.544 39.342 1.00 94.56 142 ARG A O 1
ATOM 1161 N N . PHE A 1 143 ? -22.857 -12.152 38.260 1.00 95.31 143 PHE A N 1
ATOM 1162 C CA . PHE A 1 143 ? -21.718 -13.078 38.176 1.00 95.31 143 PHE A CA 1
ATOM 1163 C C . PHE A 1 143 ? -20.924 -12.930 36.871 1.00 95.31 143 PHE A C 1
ATOM 1165 O O . PHE A 1 143 ? -19.812 -13.444 36.749 1.00 95.31 143 PHE A O 1
ATOM 1172 N N . THR A 1 144 ? -21.476 -12.225 35.884 1.00 96.00 144 THR A N 1
ATOM 1173 C CA . THR A 1 144 ? -20.913 -12.107 34.530 1.00 96.00 144 THR A CA 1
ATOM 1174 C C . THR A 1 144 ? -20.530 -10.675 34.150 1.00 96.00 144 THR A C 1
ATOM 1176 O O . THR A 1 144 ? -20.174 -10.421 32.996 1.00 96.00 144 THR A O 1
ATOM 1179 N N . VAL A 1 145 ? -20.502 -9.760 35.127 1.00 96.75 145 VAL A N 1
ATOM 1180 C CA . VAL A 1 145 ? -20.144 -8.336 34.977 1.00 96.75 145 VAL A CA 1
ATOM 1181 C C . VAL A 1 145 ? -18.855 -8.153 34.177 1.00 96.75 145 VAL A C 1
ATOM 1183 O O . VAL A 1 145 ? -18.855 -7.463 33.164 1.00 96.75 145 VAL A O 1
ATOM 1186 N N . VAL A 1 146 ? -17.781 -8.864 34.535 1.00 95.31 146 VAL A N 1
ATOM 1187 C CA . VAL A 1 146 ? -16.481 -8.777 33.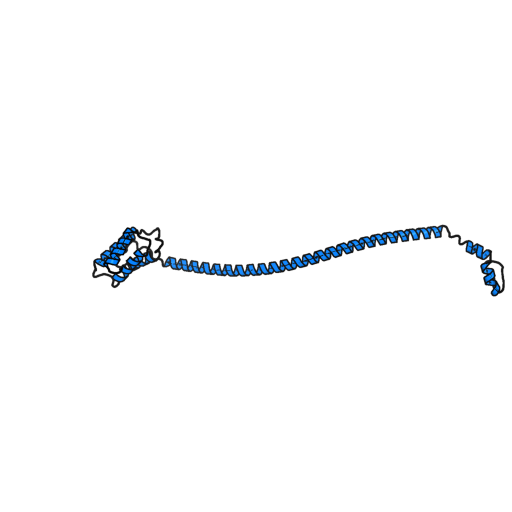844 1.00 95.31 146 VAL A CA 1
ATOM 1188 C C . VAL A 1 146 ? -16.587 -9.105 32.351 1.00 95.31 146 VAL A C 1
ATOM 1190 O O . VAL A 1 146 ? -15.909 -8.486 31.529 1.00 95.31 146 VAL A O 1
ATOM 1193 N N . ARG A 1 147 ? -17.433 -10.071 31.970 1.00 95.44 147 ARG A N 1
ATOM 1194 C CA . ARG A 1 147 ? -17.631 -10.434 30.557 1.00 95.44 147 ARG A CA 1
ATOM 1195 C C . ARG A 1 147 ? -18.384 -9.344 29.809 1.00 95.44 147 ARG A C 1
ATOM 1197 O O . ARG A 1 147 ? -18.021 -9.039 28.676 1.00 95.44 147 ARG A O 1
ATOM 1204 N N . LEU A 1 148 ? -19.390 -8.739 30.439 1.00 96.75 148 LEU A N 1
ATOM 1205 C CA . LEU A 1 148 ? -20.102 -7.605 29.859 1.00 96.75 148 LEU A CA 1
ATOM 1206 C C . LEU A 1 148 ? -19.175 -6.397 29.681 1.00 96.75 148 LEU A C 1
ATOM 1208 O O . LEU A 1 148 ? -19.128 -5.816 28.601 1.00 96.75 148 LEU A O 1
ATOM 1212 N N . THR A 1 149 ? -18.373 -6.077 30.697 1.00 96.75 149 THR A N 1
ATOM 1213 C CA . THR A 1 149 ? -17.377 -5.001 30.630 1.00 96.75 149 THR A CA 1
ATOM 1214 C C . THR A 1 149 ? -16.396 -5.238 29.484 1.00 96.75 149 THR A C 1
ATOM 1216 O O . THR A 1 149 ? -16.167 -4.345 28.674 1.00 96.75 149 THR A O 1
ATOM 1219 N N . LYS A 1 150 ? -15.866 -6.463 29.348 1.00 94.75 150 LYS A N 1
ATOM 1220 C CA . LYS A 1 150 ? -14.978 -6.834 28.233 1.00 94.75 150 LYS A CA 1
ATOM 1221 C C . LYS A 1 150 ? -15.646 -6.679 26.870 1.00 94.75 150 LYS A C 1
ATOM 1223 O O . LYS A 1 150 ? -14.981 -6.211 25.952 1.00 94.75 150 LYS A O 1
ATOM 1228 N N . LEU A 1 151 ? -16.920 -7.052 26.737 1.00 95.75 151 LEU A N 1
ATOM 1229 C CA . LEU A 1 151 ? -17.666 -6.896 25.488 1.00 95.75 151 LEU A CA 1
ATOM 1230 C C . LEU A 1 151 ? -17.729 -5.423 25.058 1.00 95.75 151 LEU A C 1
ATOM 1232 O O . LEU A 1 151 ? -17.466 -5.121 23.900 1.00 95.75 151 LEU A O 1
ATOM 1236 N N . ILE A 1 152 ? -18.049 -4.514 25.983 1.00 95.88 152 ILE A N 1
ATOM 1237 C CA . ILE A 1 152 ? -18.186 -3.082 25.675 1.00 95.88 152 ILE A CA 1
ATOM 1238 C C . ILE A 1 152 ? -16.807 -2.447 25.421 1.00 95.88 152 ILE A C 1
ATOM 1240 O O . ILE A 1 152 ? -16.631 -1.717 24.447 1.00 95.88 152 ILE A O 1
ATOM 1244 N N . CYS A 1 153 ? -15.796 -2.785 26.234 1.00 94.75 153 CYS A N 1
ATOM 1245 C CA . CYS A 1 153 ? -14.423 -2.280 26.090 1.00 94.75 153 CYS A CA 1
ATOM 1246 C C . CYS A 1 153 ? -13.793 -2.561 24.722 1.00 94.75 153 CYS A C 1
ATOM 1248 O O . CYS A 1 153 ? -12.899 -1.832 24.300 1.00 94.75 153 CYS A O 1
ATOM 1250 N N . GLN A 1 154 ? -14.207 -3.633 24.043 1.00 91.69 154 GLN A N 1
ATOM 1251 C CA . GLN A 1 154 ? -13.631 -4.016 22.754 1.00 91.69 154 GLN A CA 1
ATOM 1252 C C . GLN A 1 154 ? -14.039 -3.097 21.598 1.00 91.69 154 GLN A C 1
ATOM 1254 O O . GLN A 1 154 ? -13.419 -3.185 20.538 1.00 91.69 154 GLN A O 1
ATOM 1259 N N . ASP A 1 155 ? -15.047 -2.241 21.790 1.00 92.44 155 ASP A N 1
ATOM 1260 C CA . ASP A 1 155 ? -15.639 -1.405 20.744 1.00 92.44 155 ASP A CA 1
ATOM 1261 C C . ASP A 1 155 ? -16.183 -0.069 21.310 1.00 92.44 155 ASP A C 1
ATOM 1263 O O . ASP A 1 155 ? -17.303 0.328 21.000 1.00 92.44 155 ASP A O 1
ATOM 1267 N N . LEU A 1 156 ? -15.413 0.649 22.140 1.00 93.44 156 LEU A N 1
ATOM 1268 C CA . LEU A 1 156 ? -15.875 1.871 22.839 1.00 93.44 156 LEU A CA 1
ATOM 1269 C C . LEU A 1 156 ? -16.475 2.944 21.909 1.00 93.44 156 LEU A C 1
ATOM 1271 O O . LEU A 1 156 ? -17.514 3.532 22.210 1.00 93.44 156 LEU A O 1
ATOM 1275 N N . GLU A 1 157 ? -15.838 3.189 20.766 1.00 92.94 157 GLU A N 1
ATOM 1276 C CA . GLU A 1 157 ? -16.241 4.242 19.823 1.00 92.94 157 GLU A CA 1
ATOM 1277 C C . GLU A 1 157 ? -17.272 3.781 18.788 1.00 92.94 157 GLU A C 1
ATOM 1279 O O . GLU A 1 157 ? -17.991 4.600 18.229 1.00 92.94 157 GLU A O 1
ATOM 1284 N N . ASN A 1 158 ? -17.324 2.482 18.485 1.00 91.38 158 ASN A N 1
ATOM 1285 C CA . ASN A 1 158 ? -18.096 1.966 17.358 1.00 91.38 158 ASN A CA 1
ATOM 1286 C C . ASN A 1 158 ? -18.822 0.683 17.750 1.00 91.38 158 ASN A C 1
ATOM 1288 O O . ASN A 1 158 ? -18.336 -0.419 17.509 1.00 91.38 158 ASN A O 1
ATOM 1292 N N . LYS A 1 159 ? -20.020 0.824 18.324 1.00 93.94 159 LYS A N 1
ATOM 1293 C CA . LYS A 1 159 ? -20.856 -0.322 18.696 1.00 93.94 159 LYS A CA 1
ATOM 1294 C C . LYS A 1 159 ? -21.116 -1.248 17.493 1.00 93.94 159 LYS A C 1
ATOM 1296 O O . LYS A 1 159 ? -21.698 -0.788 16.505 1.00 93.94 159 LYS A O 1
ATOM 1301 N N . PRO A 1 160 ? -20.854 -2.564 17.607 1.00 93.00 160 PRO A N 1
ATOM 1302 C CA . PRO A 1 160 ? -21.215 -3.533 16.577 1.00 93.00 160 PRO A CA 1
ATOM 1303 C C . PRO A 1 160 ? -22.708 -3.482 16.227 1.00 93.00 160 PRO A C 1
ATOM 1305 O O . PRO A 1 160 ? -23.571 -3.281 17.093 1.00 93.00 160 PRO A O 1
ATOM 1308 N N . THR A 1 161 ? -23.035 -3.651 14.946 1.00 91.94 161 THR A N 1
ATOM 1309 C CA . THR A 1 161 ? -24.418 -3.511 14.451 1.00 91.94 161 THR A CA 1
ATOM 1310 C C . THR A 1 161 ? -25.345 -4.609 14.971 1.00 91.94 161 THR A C 1
ATOM 1312 O O . THR A 1 161 ? -26.535 -4.376 15.176 1.00 91.94 161 THR A O 1
ATOM 1315 N N . GLU A 1 162 ? -24.783 -5.776 15.273 1.00 91.69 162 GLU A N 1
ATOM 1316 C CA . GLU A 1 162 ? -25.467 -6.964 15.773 1.00 91.69 162 GLU A CA 1
ATOM 1317 C C . GLU A 1 162 ? -25.829 -6.849 17.263 1.00 91.69 162 GLU A C 1
ATOM 1319 O O . GLU A 1 162 ? -26.653 -7.615 17.769 1.00 91.69 162 GLU A O 1
ATOM 1324 N N . ILE A 1 163 ? -25.219 -5.900 17.983 1.00 94.12 163 ILE A N 1
ATOM 1325 C CA . ILE A 1 163 ? -25.438 -5.709 19.417 1.00 94.12 163 ILE A CA 1
ATOM 1326 C C . ILE A 1 163 ? -26.525 -4.663 19.659 1.00 94.12 163 ILE A C 1
ATOM 1328 O O . ILE A 1 163 ? -26.458 -3.528 19.180 1.00 94.12 163 ILE A O 1
ATOM 1332 N N . ASN A 1 164 ? -27.527 -5.022 20.459 1.00 94.94 164 ASN A N 1
ATOM 1333 C CA . ASN A 1 164 ? -28.607 -4.119 20.836 1.00 94.94 164 ASN A CA 1
ATOM 1334 C C . ASN A 1 164 ? -28.261 -3.359 22.127 1.00 94.94 164 ASN A C 1
ATOM 1336 O O . ASN A 1 164 ? -28.361 -3.918 23.218 1.00 94.94 164 ASN A O 1
ATOM 1340 N N . ALA A 1 165 ? -27.917 -2.074 21.994 1.00 95.31 165 ALA A N 1
ATOM 1341 C CA . ALA A 1 165 ? -27.533 -1.212 23.114 1.00 95.31 165 ALA A CA 1
ATOM 1342 C C . ALA A 1 165 ? -28.602 -1.112 24.211 1.00 95.31 165 ALA A C 1
ATOM 1344 O O . ALA A 1 165 ? -28.264 -1.133 25.387 1.00 95.31 165 ALA A O 1
ATOM 1345 N N . ASN A 1 166 ? -29.889 -1.065 23.852 1.00 96.38 166 ASN A N 1
ATOM 1346 C CA . ASN A 1 166 ? -30.971 -0.952 24.835 1.00 96.38 166 ASN A CA 1
ATOM 1347 C C . ASN A 1 166 ? -31.077 -2.203 25.707 1.00 96.38 166 ASN A C 1
ATOM 1349 O O . ASN A 1 166 ? -31.226 -2.099 26.919 1.00 96.38 166 ASN A O 1
ATOM 1353 N N . LYS A 1 167 ? -30.932 -3.389 25.106 1.00 96.25 167 LYS A N 1
ATOM 1354 C CA . LYS A 1 167 ? -30.910 -4.641 25.870 1.00 96.25 167 LYS A CA 1
ATOM 1355 C C . LYS A 1 167 ? -29.652 -4.763 26.732 1.00 96.25 167 LYS A C 1
ATOM 1357 O O . LYS A 1 167 ? -29.726 -5.310 27.824 1.00 96.25 167 LYS A O 1
ATOM 1362 N N . ILE A 1 168 ? -28.511 -4.257 26.255 1.00 97.06 168 ILE A N 1
ATOM 1363 C CA . ILE A 1 168 ? -27.290 -4.177 27.066 1.00 97.06 168 ILE A CA 1
ATOM 1364 C C . ILE A 1 168 ? -27.498 -3.230 28.253 1.00 97.06 168 ILE A C 1
ATOM 1366 O O . ILE A 1 168 ? -27.192 -3.612 29.376 1.00 97.06 168 ILE A O 1
ATOM 1370 N N . PHE A 1 169 ? -28.087 -2.051 28.037 1.00 97.75 169 PHE A N 1
ATOM 1371 C CA . PHE A 1 169 ? -28.442 -1.121 29.109 1.00 97.75 169 PHE A CA 1
ATOM 1372 C C . PHE A 1 169 ? -29.356 -1.780 30.150 1.00 97.75 169 PHE A C 1
ATOM 1374 O O . PHE A 1 169 ? -29.124 -1.631 31.345 1.00 97.75 169 PHE A O 1
ATOM 1381 N N . ASP A 1 170 ? -30.361 -2.550 29.720 1.00 97.38 170 ASP A N 1
ATOM 1382 C CA . ASP A 1 170 ? -31.221 -3.298 30.642 1.00 97.38 170 ASP A CA 1
ATOM 1383 C C . ASP A 1 170 ? -30.432 -4.300 31.494 1.00 97.38 170 ASP A C 1
ATOM 1385 O O . ASP A 1 170 ? -30.663 -4.381 32.699 1.00 97.38 170 ASP A O 1
ATOM 1389 N N . CYS A 1 171 ? -29.464 -5.011 30.907 1.00 97.56 171 CYS A N 1
ATOM 1390 C CA . CYS A 1 171 ? -28.560 -5.876 31.662 1.00 97.56 171 CYS A CA 1
ATOM 1391 C C . CYS A 1 171 ? -27.725 -5.091 32.684 1.00 97.56 171 CYS A C 1
ATOM 1393 O O . CYS A 1 171 ? -27.671 -5.490 33.845 1.00 97.56 171 CYS A O 1
ATOM 1395 N N . VAL A 1 172 ? -27.111 -3.971 32.283 1.00 97.94 172 VAL A N 1
ATOM 1396 C CA . VAL A 1 172 ? -26.318 -3.117 33.190 1.00 97.94 172 VAL A CA 1
ATOM 1397 C C . VAL A 1 172 ? -27.188 -2.603 34.338 1.00 97.94 172 VAL A C 1
ATOM 1399 O O . VAL A 1 172 ? -26.793 -2.681 35.497 1.00 97.94 172 VAL A O 1
ATOM 1402 N N . ARG A 1 173 ? -28.407 -2.150 34.033 1.00 97.69 173 ARG A N 1
ATOM 1403 C CA . ARG A 1 173 ? -29.384 -1.696 35.026 1.00 97.69 173 ARG A CA 1
ATOM 1404 C C . ARG A 1 173 ? -29.744 -2.800 36.017 1.00 97.69 173 ARG A C 1
ATOM 1406 O O . ARG A 1 173 ? -29.787 -2.540 37.213 1.00 97.69 173 ARG A O 1
ATOM 1413 N N . CYS A 1 174 ? -30.004 -4.018 35.543 1.00 96.75 174 CYS A N 1
ATOM 1414 C CA . CYS A 1 174 ? -30.287 -5.155 36.419 1.00 96.75 174 CYS A CA 1
ATOM 1415 C C . CYS A 1 174 ? -29.088 -5.507 37.309 1.00 96.75 174 CYS A C 1
ATOM 1417 O O . CYS A 1 174 ? -29.276 -5.746 38.496 1.00 96.75 174 CYS A O 1
ATOM 1419 N N . ILE A 1 175 ? -27.870 -5.489 36.761 1.00 97.56 175 ILE A N 1
ATOM 1420 C CA . ILE A 1 175 ? -26.633 -5.715 37.521 1.00 97.56 175 ILE A CA 1
ATOM 1421 C C . ILE A 1 175 ? -26.470 -4.667 38.624 1.00 97.56 175 ILE A C 1
ATOM 1423 O O . ILE A 1 175 ? -26.196 -5.030 39.764 1.00 97.56 175 ILE A O 1
ATOM 1427 N N . TYR A 1 176 ? -26.661 -3.386 38.300 1.00 97.50 176 TYR A N 1
ATOM 1428 C CA . TYR A 1 176 ? -26.551 -2.304 39.276 1.00 97.50 176 TYR A CA 1
ATOM 1429 C C . TYR A 1 176 ? -27.597 -2.438 40.392 1.00 97.50 176 TYR A C 1
ATOM 1431 O O . TYR A 1 176 ? -27.252 -2.386 41.565 1.00 97.50 176 TYR A O 1
ATOM 1439 N N . GLN A 1 177 ? -28.853 -2.732 40.046 1.00 96.62 177 GLN A N 1
ATOM 1440 C CA . GLN A 1 177 ? -29.910 -2.967 41.039 1.00 96.62 177 GLN A CA 1
ATOM 1441 C C . GLN A 1 177 ? -29.620 -4.169 41.947 1.00 96.62 177 GLN A C 1
ATOM 1443 O O . GLN A 1 177 ? -29.929 -4.137 43.136 1.00 96.62 177 GLN A O 1
ATOM 1448 N N . ASP A 1 178 ? -29.054 -5.248 41.403 1.00 95.12 178 ASP A N 1
ATOM 1449 C CA . ASP A 1 178 ? -28.632 -6.406 42.194 1.00 95.12 178 ASP A CA 1
ATOM 1450 C C . ASP A 1 178 ? -27.463 -6.062 43.128 1.00 95.12 178 ASP A C 1
ATOM 1452 O O . ASP A 1 178 ? -27.416 -6.558 44.255 1.00 95.12 178 ASP A O 1
ATOM 1456 N N . PHE A 1 179 ? -26.549 -5.199 42.678 1.00 96.06 179 PHE A N 1
ATOM 1457 C CA . PHE A 1 179 ? -25.462 -4.659 43.490 1.00 96.06 179 PHE A CA 1
ATOM 1458 C C . PHE A 1 179 ? -25.993 -3.799 44.648 1.00 96.06 179 PHE A C 1
ATOM 1460 O O . PHE A 1 179 ? -25.639 -4.069 45.794 1.00 96.06 179 PHE A O 1
ATOM 1467 N N . GLU A 1 180 ? -26.917 -2.866 44.390 1.00 95.38 180 GLU A N 1
ATOM 1468 C CA . GLU A 1 180 ? -27.549 -2.035 45.430 1.00 95.38 180 GLU A CA 1
ATOM 1469 C C . GLU A 1 180 ? -28.275 -2.871 46.496 1.00 95.38 180 GLU A C 1
ATOM 1471 O O . GLU A 1 180 ? -28.304 -2.524 47.676 1.00 95.38 180 GLU A O 1
ATOM 1476 N N . ARG A 1 181 ? -28.870 -4.002 46.096 1.00 94.50 181 ARG A N 1
ATOM 1477 C CA . ARG A 1 181 ? -29.570 -4.903 47.024 1.00 94.50 181 ARG A CA 1
ATOM 1478 C C . ARG A 1 181 ? -28.637 -5.618 47.999 1.00 94.50 181 ARG A C 1
ATOM 1480 O O . ARG A 1 181 ? -29.125 -6.098 49.021 1.00 94.50 181 ARG A O 1
ATOM 1487 N N . GLY A 1 182 ? -27.342 -5.719 47.692 1.00 90.50 182 GLY A N 1
ATOM 1488 C CA . GLY A 1 182 ? -26.344 -6.295 48.591 1.00 90.50 182 GLY A CA 1
ATOM 1489 C C . GLY A 1 182 ? -26.607 -7.762 48.942 1.00 90.50 182 GLY A C 1
ATOM 1490 O O . GLY A 1 182 ? -26.593 -8.132 50.115 1.00 90.50 182 GLY A O 1
ATOM 1491 N N . TYR A 1 183 ? -26.887 -8.610 47.947 1.00 90.62 183 TYR A N 1
ATOM 1492 C CA . TYR A 1 183 ? -27.141 -10.031 48.193 1.00 90.62 183 TYR A CA 1
ATOM 1493 C C . TYR A 1 183 ? -25.948 -10.731 48.870 1.00 90.62 183 TYR A C 1
ATOM 1495 O O . TYR A 1 183 ? -24.798 -10.522 48.489 1.00 90.62 183 TYR A O 1
ATOM 1503 N N . ASN A 1 184 ? -26.226 -11.627 49.824 1.00 89.06 184 ASN A N 1
ATOM 1504 C CA . ASN A 1 184 ? -25.197 -12.365 50.575 1.00 89.06 184 ASN A CA 1
ATOM 1505 C C . ASN A 1 184 ? -24.354 -13.324 49.712 1.00 89.06 184 ASN A C 1
ATOM 1507 O O . ASN A 1 184 ? -23.294 -13.756 50.151 1.00 89.06 184 ASN A O 1
ATOM 1511 N N . ASP A 1 185 ? -24.838 -13.696 48.526 1.00 92.19 185 ASP A N 1
ATOM 1512 C CA . ASP A 1 185 ? -24.156 -14.568 47.562 1.00 92.19 185 ASP A CA 1
ATOM 1513 C C . ASP A 1 185 ? -23.442 -13.779 46.448 1.00 92.19 185 ASP A C 1
ATOM 1515 O O . ASP A 1 185 ? -23.097 -14.340 45.407 1.00 92.19 185 ASP A O 1
ATOM 1519 N N . SER A 1 186 ? -23.259 -12.471 46.635 1.00 89.38 186 SER A N 1
ATOM 1520 C CA . SER A 1 186 ? -22.575 -11.620 45.662 1.00 89.38 186 SER A CA 1
ATOM 1521 C C . SER A 1 186 ? -21.103 -12.022 45.499 1.00 89.38 186 SER A C 1
ATOM 1523 O O . SER A 1 186 ? -20.461 -12.390 46.483 1.00 89.38 186 SER A O 1
ATOM 1525 N N . PRO A 1 187 ? -20.535 -11.918 44.283 1.00 91.69 187 PRO A N 1
ATOM 1526 C CA . PRO A 1 187 ? -19.104 -12.123 44.072 1.00 91.69 187 PRO A CA 1
ATOM 1527 C C . PRO A 1 187 ? -18.236 -11.169 44.901 1.00 91.69 187 PRO A C 1
ATOM 1529 O O . PRO A 1 187 ? -18.560 -9.988 45.020 1.00 91.69 187 PRO A O 1
ATOM 1532 N N . ASP A 1 188 ? -17.086 -11.656 45.376 1.00 89.00 188 ASP A N 1
ATOM 1533 C CA . ASP A 1 188 ? -16.178 -10.920 46.275 1.00 89.00 188 ASP A CA 1
ATOM 1534 C C . ASP A 1 188 ? -15.780 -9.524 45.761 1.00 89.00 188 ASP A C 1
ATOM 1536 O O . ASP A 1 188 ? -15.649 -8.581 46.538 1.00 89.00 188 ASP A O 1
ATOM 1540 N N . ASN A 1 189 ? -15.605 -9.376 44.443 1.00 93.06 189 ASN A N 1
ATOM 1541 C CA . ASN A 1 189 ? -15.141 -8.137 43.808 1.00 93.06 189 ASN A CA 1
ATOM 1542 C C . ASN A 1 189 ? -16.248 -7.371 43.069 1.00 93.06 189 ASN A C 1
ATOM 1544 O O . ASN A 1 189 ? -15.940 -6.472 42.283 1.00 93.06 189 ASN A O 1
ATOM 1548 N N . LEU A 1 190 ? -17.526 -7.680 43.330 1.00 94.44 190 LEU A N 1
ATOM 1549 C CA . LEU A 1 190 ? -18.657 -7.100 42.598 1.00 94.44 190 LEU A CA 1
ATOM 1550 C C . LEU A 1 190 ? -18.635 -5.563 42.596 1.00 94.44 190 LEU A C 1
ATOM 1552 O O . LEU A 1 190 ? -18.896 -4.954 41.566 1.00 94.44 190 LEU A O 1
ATOM 1556 N N . TYR A 1 191 ? -18.256 -4.938 43.715 1.00 95.62 191 TYR A N 1
ATOM 1557 C CA . TYR A 1 191 ? -18.114 -3.481 43.821 1.00 95.62 191 TYR A CA 1
ATOM 1558 C C . TYR A 1 191 ? -17.160 -2.902 42.766 1.00 95.62 191 TYR A C 1
ATOM 1560 O O . TYR A 1 191 ? -17.486 -1.941 42.071 1.00 95.62 191 TYR A O 1
ATOM 1568 N N . ILE A 1 192 ? -15.977 -3.507 42.621 1.00 95.69 192 ILE A N 1
ATOM 1569 C CA . ILE A 1 192 ? -14.965 -3.059 41.658 1.00 95.69 192 ILE A CA 1
ATOM 1570 C C . ILE A 1 192 ? -15.447 -3.349 40.236 1.00 95.69 192 ILE A C 1
ATOM 1572 O O . ILE A 1 192 ? -15.336 -2.488 39.364 1.00 95.69 192 ILE A O 1
ATOM 1576 N N . ASP A 1 193 ? -16.018 -4.531 40.007 1.00 97.12 193 ASP A N 1
ATOM 1577 C CA . ASP A 1 193 ? -16.484 -4.947 38.686 1.00 97.12 193 ASP A CA 1
ATOM 1578 C C . ASP A 1 193 ? -17.617 -4.049 38.167 1.00 97.12 193 ASP A C 1
ATOM 1580 O O . ASP A 1 193 ? -17.592 -3.640 37.004 1.00 97.12 193 ASP A O 1
ATOM 1584 N N . VAL A 1 194 ? -18.577 -3.689 39.028 1.00 97.31 194 VAL A N 1
ATOM 1585 C CA . VAL A 1 194 ? -19.684 -2.778 38.696 1.00 97.31 194 VAL A CA 1
ATOM 1586 C C . VAL A 1 194 ? -19.169 -1.364 38.464 1.00 97.31 194 VAL A C 1
ATOM 1588 O O . VAL A 1 194 ? -19.535 -0.751 37.461 1.00 97.31 194 VAL A O 1
ATOM 1591 N N . ARG A 1 195 ? -18.257 -0.866 39.308 1.00 97.25 195 ARG A N 1
ATOM 1592 C CA . ARG A 1 195 ? -17.614 0.436 39.089 1.00 97.25 195 ARG A CA 1
ATOM 1593 C C . ARG A 1 195 ? -16.931 0.509 37.726 1.00 97.25 195 ARG A C 1
ATOM 1595 O O . ARG A 1 195 ? -17.109 1.481 36.995 1.00 97.25 195 ARG A O 1
ATOM 1602 N N . MET A 1 196 ? -16.163 -0.521 37.366 1.00 97.31 196 MET A N 1
ATOM 1603 C CA . MET A 1 196 ? -15.524 -0.586 36.051 1.00 97.31 196 MET A CA 1
ATOM 1604 C C . MET A 1 196 ? -16.553 -0.663 34.923 1.00 97.31 196 MET A C 1
ATOM 1606 O O . MET A 1 196 ? -16.381 0.012 33.912 1.00 97.31 196 MET A O 1
ATOM 1610 N N . LEU A 1 197 ? -17.613 -1.462 35.081 1.00 97.94 197 LEU A N 1
ATOM 1611 C CA . LEU A 1 197 ? -18.675 -1.571 34.082 1.00 97.94 197 LEU A CA 1
ATOM 1612 C C . LEU A 1 197 ? -19.317 -0.207 33.801 1.00 97.94 197 LEU A C 1
ATOM 1614 O O . LEU A 1 197 ? -19.435 0.166 32.636 1.00 97.94 197 LEU A O 1
ATOM 1618 N N . LEU A 1 198 ? -19.694 0.547 34.838 1.00 97.69 198 LEU A N 1
ATOM 1619 C CA . LEU A 1 198 ? -20.311 1.867 34.669 1.00 97.69 198 LEU A CA 1
ATOM 1620 C C . LEU A 1 198 ? -19.350 2.873 34.032 1.00 97.69 198 LEU A C 1
ATOM 1622 O O . LEU A 1 198 ? -19.735 3.564 33.089 1.00 97.69 198 LEU A O 1
ATOM 1626 N N . ALA A 1 199 ? -18.088 2.897 34.468 1.00 97.00 199 ALA A N 1
ATOM 1627 C CA . ALA A 1 199 ? -17.067 3.755 33.870 1.00 97.00 199 ALA A CA 1
ATOM 1628 C C . ALA A 1 199 ? -16.870 3.458 32.372 1.00 97.00 199 ALA A C 1
ATOM 1630 O O . ALA A 1 199 ? -16.782 4.373 31.556 1.00 97.00 199 ALA A O 1
ATOM 1631 N N . VAL A 1 200 ? -16.851 2.177 31.993 1.00 97.19 200 VAL A N 1
ATOM 1632 C CA . VAL A 1 200 ? -16.751 1.744 30.592 1.00 97.19 200 VAL A CA 1
ATOM 1633 C C . VAL A 1 200 ? -17.998 2.123 29.803 1.00 97.19 200 VAL A C 1
ATOM 1635 O O . VAL A 1 200 ? -17.878 2.562 28.662 1.00 97.19 200 VAL A O 1
ATOM 1638 N N . CYS A 1 201 ? -19.186 1.998 30.397 1.00 97.12 201 CYS A N 1
ATOM 1639 C CA . CYS A 1 201 ? -20.422 2.413 29.744 1.00 97.12 201 CYS A CA 1
ATOM 1640 C C . CYS A 1 201 ? -20.431 3.921 29.465 1.00 97.12 201 CYS A C 1
ATOM 1642 O O . CYS A 1 201 ? -20.794 4.311 28.359 1.00 97.12 201 CYS A O 1
ATOM 1644 N N . MET A 1 202 ? -19.967 4.741 30.412 1.00 95.56 202 MET A N 1
ATOM 1645 C CA . MET A 1 202 ? -19.831 6.192 30.232 1.00 95.56 202 MET A CA 1
ATOM 1646 C C . MET A 1 202 ? -18.751 6.589 29.222 1.00 95.56 202 MET A C 1
ATOM 1648 O O . MET A 1 202 ? -18.900 7.584 28.525 1.00 95.56 202 MET A O 1
ATOM 1652 N N . ALA A 1 203 ? -17.662 5.826 29.129 1.00 96.00 203 ALA A N 1
ATOM 1653 C CA . ALA A 1 203 ? -16.628 6.063 28.122 1.00 96.00 203 ALA A CA 1
ATOM 1654 C C . ALA A 1 203 ? -17.042 5.594 26.714 1.00 96.00 203 ALA A C 1
ATOM 1656 O O . ALA A 1 203 ? -16.381 5.931 25.731 1.00 96.00 203 ALA A O 1
ATOM 1657 N N . SER A 1 204 ? -18.092 4.776 26.609 1.00 96.94 204 SER A N 1
ATOM 1658 C CA . SER A 1 204 ? -18.563 4.223 25.344 1.00 96.94 204 SER A CA 1
ATOM 1659 C C . SER A 1 204 ? -19.594 5.127 24.673 1.00 96.94 204 SER A C 1
ATOM 1661 O O . SER A 1 204 ? -20.421 5.748 25.322 1.00 96.94 204 SER A O 1
ATOM 1663 N N . THR A 1 205 ? -19.628 5.088 23.348 1.00 95.75 205 THR A N 1
ATOM 1664 C CA . THR A 1 205 ? -20.629 5.774 22.507 1.00 95.75 205 THR A CA 1
ATOM 1665 C C . THR A 1 205 ? -21.885 4.927 22.260 1.00 95.75 205 THR A C 1
ATOM 1667 O O . THR A 1 205 ? -22.681 5.196 21.358 1.00 95.75 205 THR A O 1
ATOM 1670 N N . TRP A 1 206 ? -22.047 3.828 23.002 1.00 96.56 206 TRP A N 1
ATOM 1671 C CA . TRP A 1 206 ? -23.089 2.833 22.738 1.00 96.56 206 TRP A CA 1
ATOM 1672 C C . TRP A 1 206 ? -24.480 3.308 23.136 1.00 96.56 206 TRP A C 1
ATOM 1674 O O . TRP A 1 206 ? -25.475 2.811 22.600 1.00 96.56 206 TRP A O 1
ATOM 1684 N N . PHE A 1 207 ? -24.541 4.195 24.119 1.00 97.44 207 PHE A N 1
ATOM 1685 C CA . PHE A 1 207 ? -25.750 4.504 24.853 1.00 97.44 207 PHE A CA 1
ATOM 1686 C C . PHE A 1 207 ? -26.304 5.866 24.452 1.00 97.44 207 PHE A C 1
ATOM 1688 O O . PHE A 1 207 ? -25.634 6.713 23.875 1.00 97.44 207 PHE A O 1
ATOM 1695 N N . THR A 1 208 ? -27.595 6.045 24.694 1.00 97.19 208 THR A N 1
ATOM 1696 C CA . THR A 1 208 ? -28.250 7.336 24.472 1.00 97.19 208 THR A CA 1
ATOM 1697 C C . THR A 1 208 ? -27.896 8.310 25.600 1.00 97.19 208 THR A C 1
ATOM 1699 O O . THR A 1 208 ? -27.681 7.851 26.723 1.00 97.19 208 THR A O 1
ATOM 1702 N N . PRO A 1 209 ? -27.975 9.636 25.383 1.00 97.19 209 PRO A N 1
ATOM 1703 C CA . PRO A 1 209 ? -27.693 10.621 26.435 1.00 97.19 209 PRO A CA 1
ATOM 1704 C C . PRO A 1 209 ? -28.496 10.389 27.724 1.00 97.19 209 PRO A C 1
ATOM 1706 O O . PRO A 1 209 ? -27.981 10.477 28.828 1.00 97.19 209 PRO A O 1
ATOM 1709 N N . ARG A 1 210 ? -29.760 9.962 27.601 1.00 96.88 210 ARG A N 1
ATOM 1710 C CA . ARG A 1 210 ? -30.594 9.616 28.763 1.00 96.88 210 ARG A CA 1
ATOM 1711 C C . ARG A 1 210 ? -30.069 8.401 29.539 1.00 96.88 210 ARG A C 1
ATOM 1713 O O . ARG A 1 210 ? -30.279 8.290 30.741 1.00 96.88 210 ARG A O 1
ATOM 1720 N N . GLN A 1 211 ? -29.483 7.422 28.858 1.00 97.50 211 GLN A N 1
ATOM 1721 C CA . GLN A 1 211 ? -28.872 6.260 29.509 1.00 97.50 211 GLN A CA 1
ATOM 1722 C C . GLN A 1 211 ? -27.556 6.655 30.187 1.00 97.50 211 GLN A C 1
ATOM 1724 O O . GLN A 1 211 ? -27.309 6.200 31.298 1.00 97.50 211 GLN A O 1
ATOM 1729 N N . GLU A 1 212 ? -26.781 7.548 29.574 1.00 96.69 212 GLU A N 1
ATOM 1730 C CA . GLU A 1 212 ? -25.573 8.136 30.166 1.00 96.69 212 GLU A CA 1
ATOM 1731 C C . GLU A 1 212 ? -25.888 8.908 31.453 1.00 96.69 212 GLU A C 1
ATOM 1733 O O . GLU A 1 212 ? -25.274 8.629 32.478 1.00 96.69 212 GLU A O 1
ATOM 1738 N N . GLU A 1 213 ? -26.932 9.744 31.461 1.00 96.88 213 GLU A N 1
ATOM 1739 C CA . GLU A 1 213 ? -27.426 10.423 32.674 1.00 96.88 213 GLU A CA 1
ATOM 1740 C C . GLU A 1 213 ? -27.770 9.436 33.808 1.00 96.88 213 GLU A C 1
ATOM 1742 O O . GLU A 1 213 ? -27.612 9.742 34.991 1.00 96.88 213 GLU A O 1
ATOM 1747 N N . ASN A 1 214 ? -28.252 8.230 33.473 1.00 97.00 214 ASN A N 1
ATOM 1748 C CA . ASN A 1 214 ? -28.487 7.200 34.486 1.00 97.00 214 ASN A CA 1
ATOM 1749 C C . ASN A 1 214 ? -27.173 6.669 35.060 1.00 97.00 214 ASN A C 1
ATOM 1751 O O . ASN A 1 214 ? -27.086 6.518 36.274 1.00 97.00 214 ASN A O 1
ATOM 1755 N N . TYR A 1 215 ? -26.176 6.402 34.213 1.00 97.44 215 TYR A N 1
ATOM 1756 C CA . TYR A 1 215 ? -24.864 5.941 34.666 1.00 97.44 215 TYR A CA 1
ATOM 1757 C C . TYR A 1 215 ? -24.152 6.988 35.524 1.00 97.44 215 TYR A C 1
ATOM 1759 O O . TYR A 1 215 ? -23.611 6.631 36.567 1.00 97.44 215 TYR A O 1
ATOM 1767 N N . GLU A 1 216 ? -24.202 8.264 35.133 1.00 96.62 216 GLU A N 1
ATOM 1768 C CA . GLU A 1 216 ? -23.656 9.377 35.919 1.00 96.62 216 GLU A CA 1
ATOM 1769 C C . GLU A 1 216 ? -24.282 9.427 37.309 1.00 96.62 216 GLU A C 1
ATOM 1771 O O . GLU A 1 216 ? -23.573 9.441 38.314 1.00 96.62 216 GLU A O 1
ATOM 1776 N N . ARG A 1 217 ? -25.616 9.372 37.376 1.00 96.94 217 ARG A N 1
ATOM 1777 C CA . ARG A 1 217 ? -26.335 9.346 38.649 1.00 96.94 217 ARG A CA 1
ATOM 1778 C C . ARG A 1 217 ? -25.918 8.162 39.522 1.00 96.94 217 ARG A C 1
ATOM 1780 O O . ARG A 1 217 ? -25.606 8.378 40.687 1.00 96.94 217 ARG A O 1
ATOM 1787 N N . TRP A 1 218 ? -25.873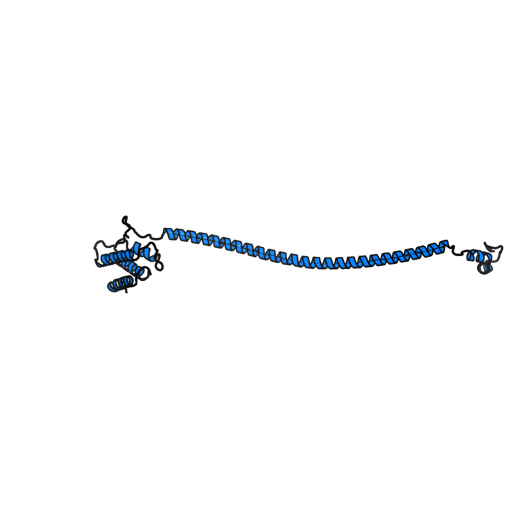 6.950 38.967 1.00 97.56 218 TRP A N 1
ATOM 1788 C CA . TRP A 1 218 ? -25.462 5.745 39.700 1.00 97.56 218 TRP A CA 1
ATOM 1789 C C . TRP A 1 218 ? -24.021 5.836 40.212 1.00 97.56 218 TRP A C 1
ATOM 1791 O O . TRP A 1 218 ? -23.725 5.408 41.325 1.00 97.56 218 TRP A O 1
ATOM 1801 N N . MET A 1 219 ? -23.114 6.421 39.425 1.00 95.56 219 MET A N 1
ATOM 1802 C CA . MET A 1 219 ? -21.735 6.642 39.859 1.00 95.56 219 MET A CA 1
ATOM 1803 C C . MET A 1 219 ? -21.631 7.697 40.967 1.00 95.56 219 MET A C 1
ATOM 1805 O O . MET A 1 219 ? -20.842 7.519 41.895 1.00 95.56 219 MET A O 1
ATOM 1809 N N . SER A 1 220 ? -22.422 8.770 40.909 1.00 95.19 220 SER A N 1
ATOM 1810 C CA . SER A 1 220 ? -22.456 9.786 41.967 1.00 95.19 220 SER A CA 1
ATOM 1811 C C . SER A 1 220 ? -23.121 9.289 43.255 1.00 95.19 220 SER A C 1
ATOM 1813 O O . SER A 1 220 ? -22.659 9.645 44.337 1.00 95.19 220 SER A O 1
ATOM 1815 N N . GLU A 1 221 ? -24.154 8.443 43.170 1.00 94.31 221 GLU A N 1
ATOM 1816 C CA . GLU A 1 221 ? -24.799 7.803 44.333 1.00 94.31 221 GLU A CA 1
ATOM 1817 C C . GLU A 1 221 ? -23.792 6.966 45.149 1.00 94.31 221 GLU A C 1
ATOM 1819 O O . GLU A 1 221 ? -23.799 7.020 46.379 1.00 94.31 221 GLU A O 1
ATOM 1824 N N . GLU A 1 222 ? -22.854 6.295 44.474 1.00 93.31 222 GLU A N 1
ATOM 1825 C CA . GLU A 1 222 ? -21.776 5.502 45.090 1.00 93.31 222 GLU A CA 1
ATOM 1826 C C . GLU A 1 222 ? -20.503 6.310 45.425 1.00 93.31 222 GLU A C 1
ATOM 1828 O O . GLU A 1 222 ? -19.524 5.767 45.949 1.00 93.31 222 GLU A O 1
ATOM 1833 N N . GLY A 1 223 ? -20.480 7.614 45.125 1.00 92.06 223 GLY A N 1
ATOM 1834 C CA . GLY A 1 223 ? -19.329 8.488 45.372 1.00 92.06 223 GLY A CA 1
ATOM 1835 C C . GLY A 1 223 ? -18.117 8.210 44.472 1.00 92.06 223 GLY A C 1
ATOM 1836 O O . GLY A 1 223 ? -16.974 8.434 44.878 1.00 92.06 223 GLY A O 1
ATOM 1837 N N . TRP A 1 224 ? -18.336 7.693 43.261 1.00 93.31 224 TRP A N 1
ATOM 1838 C CA . TRP A 1 224 ? -17.281 7.437 42.273 1.00 93.31 224 TRP A CA 1
ATOM 1839 C C . TRP A 1 224 ? -16.996 8.625 41.350 1.00 93.31 224 TRP A C 1
ATOM 1841 O O . TRP A 1 224 ? -15.956 8.610 40.682 1.00 93.31 224 TRP A O 1
ATOM 1851 N N . CYS A 1 225 ? -17.889 9.620 41.317 1.00 75.88 225 CYS A N 1
ATOM 1852 C CA . CYS A 1 225 ? -17.828 10.830 40.491 1.00 75.88 225 CYS A CA 1
ATOM 1853 C C . CYS A 1 225 ? -18.347 12.046 41.256 1.00 75.88 225 CYS A C 1
ATOM 1855 O O . CYS A 1 225 ? -19.465 11.940 41.814 1.00 75.88 225 CYS A O 1
#